Protein AF-A0A9E2VEK3-F1 (afdb_monomer_lite)

Secondary structure (DSSP, 8-state):
--EEEEEEEEEESS-TT-HHHHHHHHHHHHHHHHHHTSTTEEEE--B-TTT--BSSSS----TT--TTT-SEEEEEEEEES-HHHHHHHHHSHHHHHHHHHHHHHBPPPSS-SEEEEEE-SS----HHHHHHHHHHHHHH-SSSSSB-TTS-B-TTS-B----HHHHHHHHHH--GGG--HHHHHHHHHHHHHHHHHHHS---

pLDDT: mean 91.66, std 10.15, range [39.31, 98.81]

Foldseek 3Di:
DKKKKKKFKFFWQAAPPDPLQVVVLVLVLVLVLLLVQFVFWDFWWDADLAPRATPFDHADAAPVDDPVRTNDMDMIITIGRDPLRVVLSCCDDSNVVCVVCVVSTTDDDPFDRMKMAIDHPPDDHHNVLRNVQRVCCRVPNDWNSIYDLVFDADVVGHTDHHDPVSSVVSNVPGDSVSGPSVVSVVSSVSSSVVVVVVPDPPD

Radius of gyration: 16.82 Å; chains: 1; bounding box: 42×33×43 Å

Structure (mmCIF, N/CA/C/O backbone):
data_AF-A0A9E2VEK3-F1
#
_entry.id   AF-A0A9E2VEK3-F1
#
loop_
_atom_site.group_PDB
_atom_site.id
_atom_site.type_symbol
_atom_site.label_atom_id
_atom_site.label_alt_id
_atom_site.label_comp_id
_atom_site.label_asym_id
_atom_site.label_entity_id
_atom_site.label_seq_id
_atom_site.pdbx_PDB_ins_code
_atom_site.Cartn_x
_atom_site.Cartn_y
_atom_site.Cartn_z
_atom_site.occupancy
_atom_site.B_iso_or_equiv
_atom_site.auth_seq_id
_atom_site.auth_comp_id
_atom_site.auth_asym_id
_atom_site.auth_atom_id
_atom_site.pdbx_PDB_model_num
ATOM 1 N N . MET A 1 1 ? -6.269 -7.256 19.660 1.00 85.31 1 MET A N 1
ATOM 2 C CA . MET A 1 1 ? -7.033 -6.154 19.013 1.00 85.31 1 MET A CA 1
ATOM 3 C C . MET A 1 1 ? -6.869 -6.302 17.512 1.00 85.31 1 MET A C 1
ATOM 5 O O . MET A 1 1 ? -5.738 -6.538 17.111 1.00 85.31 1 MET A O 1
ATOM 9 N N . PRO A 1 2 ? -7.928 -6.171 16.694 1.00 95.88 2 PRO A N 1
ATOM 10 C CA . PRO A 1 2 ? -7.809 -6.350 15.249 1.00 95.88 2 PRO A CA 1
ATOM 11 C C . PRO A 1 2 ? -6.822 -5.348 14.637 1.00 95.88 2 PRO A C 1
ATOM 13 O O . PRO A 1 2 ? -6.679 -4.224 15.123 1.00 95.88 2 PRO A O 1
ATOM 16 N N . LEU A 1 3 ? -6.148 -5.773 13.574 1.00 98.19 3 LEU A N 1
ATOM 17 C CA . LEU A 1 3 ? -5.279 -4.939 12.752 1.00 98.19 3 LEU A CA 1
ATOM 18 C C . LEU A 1 3 ? -5.972 -4.621 11.432 1.00 98.19 3 LEU A C 1
ATOM 20 O O . LEU A 1 3 ? -6.833 -5.363 10.964 1.00 98.19 3 LEU A O 1
ATOM 24 N N . LEU A 1 4 ? -5.569 -3.523 10.812 1.00 98.50 4 LEU A N 1
ATOM 25 C CA . LEU A 1 4 ? -6.006 -3.153 9.480 1.00 98.50 4 LEU A CA 1
ATOM 26 C C . LEU A 1 4 ? -4.990 -3.660 8.458 1.00 98.50 4 LEU A C 1
ATOM 28 O O . LEU A 1 4 ? -3.853 -3.191 8.426 1.00 98.50 4 LEU A O 1
ATOM 32 N N . ALA A 1 5 ? -5.397 -4.585 7.600 1.00 98.69 5 ALA A N 1
ATOM 33 C CA . ALA A 1 5 ? -4.654 -4.913 6.398 1.00 98.69 5 ALA A CA 1
ATOM 34 C C . ALA A 1 5 ? -4.928 -3.856 5.319 1.00 98.69 5 ALA A C 1
ATOM 36 O O . ALA A 1 5 ? -6.059 -3.402 5.135 1.00 98.69 5 ALA A O 1
ATOM 37 N N . PHE A 1 6 ? -3.877 -3.446 4.615 1.00 98.56 6 PHE A N 1
ATOM 38 C CA . PHE A 1 6 ? -3.941 -2.439 3.567 1.00 98.56 6 PHE A CA 1
ATOM 39 C C . PHE A 1 6 ? -3.055 -2.839 2.397 1.00 98.56 6 PHE A C 1
ATOM 41 O O . PHE A 1 6 ? -1.859 -3.104 2.565 1.00 98.56 6 PHE A O 1
ATOM 48 N N . SER A 1 7 ? -3.649 -2.853 1.208 1.00 98.25 7 SER A N 1
ATOM 49 C CA . SER A 1 7 ? -2.958 -3.167 -0.035 1.00 98.25 7 SER A CA 1
ATOM 50 C C . SER A 1 7 ? -3.111 -2.035 -1.041 1.00 98.25 7 SER A C 1
ATOM 52 O O . SER A 1 7 ? -4.185 -1.445 -1.131 1.00 98.25 7 SER A O 1
ATOM 54 N N . THR A 1 8 ? -2.055 -1.723 -1.793 1.00 97.50 8 THR A N 1
ATOM 55 C CA . THR A 1 8 ? -2.092 -0.729 -2.882 1.00 97.50 8 THR A CA 1
ATOM 56 C C . THR A 1 8 ? -1.764 -1.388 -4.203 1.00 97.50 8 THR A C 1
ATOM 58 O O . THR A 1 8 ? -0.864 -2.215 -4.250 1.00 97.50 8 THR A O 1
ATOM 61 N N . PHE A 1 9 ? -2.452 -1.014 -5.276 1.00 97.88 9 PHE A N 1
ATOM 62 C CA . PHE A 1 9 ? -2.303 -1.630 -6.587 1.00 97.88 9 PHE A CA 1
ATOM 63 C C . PHE A 1 9 ? -2.256 -0.568 -7.686 1.00 97.88 9 PHE A C 1
ATOM 65 O O . PHE A 1 9 ? -3.161 0.260 -7.824 1.00 97.88 9 PHE A O 1
ATOM 72 N N . ALA A 1 10 ? -1.202 -0.611 -8.494 1.00 97.44 10 ALA A N 1
ATOM 73 C CA . ALA A 1 10 ? -1.021 0.262 -9.641 1.00 97.44 10 ALA A CA 1
ATOM 74 C C . ALA A 1 10 ? -0.343 -0.486 -10.793 1.00 97.44 10 ALA A C 1
ATOM 76 O O . ALA A 1 10 ? 0.463 -1.390 -10.581 1.00 97.44 10 ALA A O 1
ATOM 77 N N . ILE A 1 11 ? -0.666 -0.086 -12.020 1.00 98.00 11 ILE A N 1
ATOM 78 C CA . ILE A 1 11 ? -0.096 -0.656 -13.241 1.00 98.00 11 ILE A CA 1
ATOM 79 C C . ILE A 1 11 ? 0.840 0.376 -13.857 1.00 98.00 11 ILE A C 1
ATOM 81 O O . ILE A 1 11 ? 0.449 1.528 -14.027 1.00 98.00 11 ILE A O 1
ATOM 85 N N . LEU A 1 12 ? 2.077 -0.020 -14.150 1.00 97.19 12 LEU A N 1
ATOM 86 C CA . LEU A 1 12 ? 3.107 0.849 -14.720 1.00 97.19 12 LEU A CA 1
ATOM 87 C C . LEU A 1 12 ? 2.856 1.101 -16.209 1.00 97.19 12 LEU A C 1
ATOM 89 O O . LEU A 1 12 ? 2.534 0.172 -16.952 1.00 97.19 12 LEU A O 1
ATOM 93 N N . ARG A 1 13 ? 3.098 2.343 -16.642 1.00 95.75 13 ARG A N 1
ATOM 94 C CA . ARG A 1 13 ? 3.030 2.737 -18.059 1.00 95.75 13 ARG A CA 1
ATOM 95 C C . ARG A 1 13 ? 4.164 2.164 -18.908 1.00 95.75 13 ARG A C 1
ATOM 97 O O . ARG A 1 13 ? 3.994 1.977 -20.105 1.00 95.75 13 ARG A O 1
ATOM 104 N N . ALA A 1 14 ? 5.313 1.896 -18.290 1.00 95.44 14 ALA A N 1
ATOM 105 C CA . ALA A 1 14 ? 6.495 1.361 -18.956 1.00 95.44 14 ALA A CA 1
ATOM 106 C C . ALA A 1 14 ? 7.212 0.323 -18.074 1.00 95.44 14 ALA A C 1
ATOM 108 O O . ALA A 1 14 ? 6.995 0.301 -16.856 1.00 95.44 14 ALA A O 1
ATOM 109 N N . PRO A 1 15 ? 8.035 -0.563 -18.666 1.00 93.31 15 PRO A N 1
ATOM 110 C CA . PRO A 1 15 ? 8.798 -1.551 -17.918 1.00 93.31 15 PRO A CA 1
ATOM 111 C C . PRO A 1 15 ? 9.748 -0.959 -16.882 1.00 93.31 15 PRO A C 1
ATOM 113 O O . PRO A 1 15 ? 10.202 0.180 -16.983 1.00 93.31 15 PRO A O 1
ATOM 116 N N . TYR A 1 16 ? 10.093 -1.779 -15.890 1.00 88.62 16 TYR A N 1
ATOM 117 C CA . TYR A 1 16 ? 11.159 -1.459 -14.946 1.00 88.62 16 TYR A CA 1
ATOM 118 C C . TYR A 1 16 ? 12.456 -1.076 -15.683 1.00 88.62 16 TYR A C 1
ATOM 120 O O . TYR A 1 16 ? 12.895 -1.796 -16.578 1.00 88.62 16 TYR A O 1
ATOM 128 N N . GLY A 1 17 ? 13.085 0.028 -15.271 1.00 87.75 17 GLY A N 1
ATOM 129 C CA . GLY A 1 17 ? 14.302 0.563 -15.891 1.00 87.75 17 GLY A CA 1
ATOM 130 C C . GLY A 1 17 ? 14.061 1.570 -17.021 1.00 87.75 17 GLY A C 1
ATOM 131 O O . GLY A 1 17 ? 15.024 2.1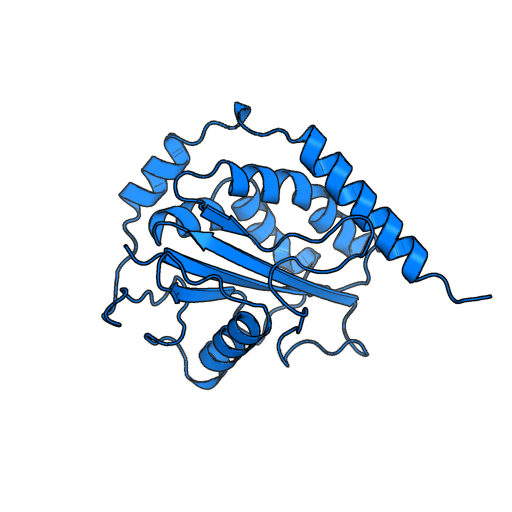75 -17.487 1.00 87.75 17 GLY A O 1
ATOM 132 N N . ASP A 1 18 ? 12.811 1.788 -17.440 1.00 94.56 18 ASP A N 1
ATOM 133 C CA . ASP A 1 18 ? 12.466 2.867 -18.367 1.00 94.56 18 ASP A CA 1
ATOM 134 C C . ASP A 1 18 ? 12.464 4.236 -17.656 1.00 94.56 18 ASP A C 1
ATOM 136 O O . ASP A 1 18 ? 11.975 4.376 -16.528 1.00 94.56 18 ASP A O 1
ATOM 140 N N . ALA A 1 19 ? 12.974 5.270 -18.334 1.00 95.38 19 ALA A N 1
ATOM 141 C CA . ALA A 1 19 ? 13.015 6.640 -17.823 1.00 95.38 19 ALA A CA 1
ATOM 142 C C . ALA A 1 19 ? 11.622 7.175 -17.445 1.00 95.38 19 ALA A C 1
ATOM 144 O O . ALA A 1 19 ? 11.506 7.959 -16.502 1.00 95.38 19 ALA A O 1
ATOM 145 N N . GLN A 1 20 ? 10.566 6.717 -18.129 1.00 95.88 20 GLN A N 1
ATOM 146 C CA . GLN A 1 20 ? 9.181 7.092 -17.855 1.00 95.88 20 GLN A CA 1
ATOM 147 C C . GLN A 1 20 ? 8.748 6.742 -16.429 1.00 95.88 20 GLN A C 1
ATOM 149 O O . GLN A 1 20 ? 7.963 7.479 -15.843 1.00 95.88 20 GLN A O 1
ATOM 154 N N . VAL A 1 21 ? 9.243 5.642 -15.856 1.00 95.75 21 VAL A N 1
ATOM 155 C CA . VAL A 1 21 ? 8.841 5.171 -14.518 1.00 95.75 21 VAL A CA 1
ATOM 156 C C . VAL A 1 21 ? 9.925 5.367 -13.462 1.00 95.75 21 VAL A C 1
ATOM 158 O O . VAL A 1 21 ? 9.672 5.142 -12.279 1.00 95.75 21 VAL A O 1
ATOM 161 N N . GLN A 1 22 ? 11.116 5.830 -13.850 1.00 92.88 22 GLN A N 1
ATOM 162 C CA . GLN A 1 22 ? 12.259 5.969 -12.946 1.00 92.88 22 GLN A CA 1
ATOM 163 C C . GLN A 1 22 ? 11.949 6.859 -11.733 1.00 92.88 22 GLN A C 1
ATOM 165 O O . GLN A 1 22 ? 12.256 6.485 -10.603 1.00 92.88 22 GLN A O 1
ATOM 170 N N . GLY A 1 23 ? 11.233 7.970 -11.937 1.00 93.06 23 GLY A N 1
ATOM 171 C CA . GLY A 1 23 ? 10.848 8.871 -10.848 1.00 93.06 23 GLY A CA 1
ATOM 172 C C . GLY A 1 23 ? 10.015 8.194 -9.748 1.00 93.06 23 GLY A C 1
ATOM 173 O O . GLY A 1 23 ? 10.140 8.556 -8.576 1.00 93.06 23 GLY A O 1
ATOM 174 N N . PHE A 1 24 ? 9.208 7.184 -10.079 1.00 93.88 24 PHE A N 1
ATOM 175 C CA . PHE A 1 24 ? 8.519 6.379 -9.070 1.00 93.88 24 PHE A CA 1
ATOM 176 C C . PHE A 1 24 ? 9.509 5.529 -8.259 1.00 93.88 24 PHE A C 1
ATOM 178 O O . PHE A 1 24 ? 9.470 5.547 -7.027 1.00 93.88 24 PHE A O 1
ATOM 185 N N . PHE A 1 25 ? 10.414 4.816 -8.936 1.00 91.50 25 PHE A N 1
ATOM 186 C CA . PHE A 1 25 ? 11.388 3.937 -8.284 1.00 91.50 25 PHE A CA 1
ATOM 187 C C . PHE A 1 25 ? 12.365 4.705 -7.387 1.00 91.50 25 PHE A C 1
ATOM 189 O O . PHE A 1 25 ? 12.652 4.245 -6.283 1.00 91.50 25 PHE A O 1
ATOM 196 N N . ASP A 1 26 ? 12.772 5.913 -7.785 1.00 90.75 26 ASP A N 1
ATOM 197 C CA . ASP A 1 26 ? 13.632 6.795 -6.981 1.00 90.75 26 ASP A CA 1
ATOM 198 C C . ASP A 1 26 ? 12.997 7.177 -5.630 1.00 90.75 26 ASP A C 1
ATOM 200 O O . ASP A 1 26 ? 13.694 7.487 -4.662 1.00 90.75 26 ASP A O 1
ATOM 204 N N . ARG A 1 27 ? 11.660 7.141 -5.536 1.00 91.19 27 ARG A N 1
ATOM 205 C CA . ARG A 1 27 ? 10.900 7.485 -4.323 1.00 91.19 27 ARG A CA 1
ATOM 206 C C . ARG A 1 27 ? 10.634 6.287 -3.415 1.00 91.19 27 ARG A C 1
ATOM 208 O O . ARG A 1 27 ? 10.299 6.491 -2.247 1.00 91.19 27 ARG A O 1
ATOM 215 N N . LEU A 1 28 ? 10.797 5.052 -3.900 1.00 89.62 28 LEU A N 1
ATOM 216 C CA . LEU A 1 28 ? 10.511 3.840 -3.121 1.00 89.62 28 LEU A CA 1
ATOM 217 C C . LEU A 1 28 ? 11.284 3.749 -1.795 1.00 89.62 28 LEU A C 1
ATOM 219 O O . LEU A 1 28 ? 10.641 3.424 -0.793 1.00 89.62 28 LEU A O 1
ATOM 223 N N . PRO A 1 29 ? 12.601 4.053 -1.720 1.00 88.69 29 PRO A N 1
ATOM 224 C CA . PRO A 1 29 ? 13.326 3.976 -0.451 1.00 88.69 29 PRO A CA 1
ATOM 225 C C . PRO A 1 29 ? 12.727 4.894 0.616 1.00 88.69 29 PRO A C 1
ATOM 227 O O . PRO A 1 29 ? 12.498 4.463 1.744 1.00 88.69 29 PRO A O 1
ATOM 230 N N . ALA A 1 30 ? 12.398 6.130 0.232 1.00 88.75 30 ALA A N 1
ATOM 231 C CA . ALA A 1 30 ? 11.778 7.105 1.121 1.00 88.75 30 ALA A CA 1
ATOM 232 C C . ALA A 1 30 ? 10.362 6.682 1.529 1.00 88.75 30 ALA A C 1
ATOM 234 O O . ALA A 1 30 ? 10.001 6.777 2.698 1.00 88.75 30 ALA A O 1
ATOM 235 N N . ALA A 1 31 ? 9.560 6.190 0.580 1.00 90.31 31 ALA A N 1
ATOM 236 C CA . ALA A 1 31 ? 8.189 5.767 0.843 1.00 90.31 31 ALA A CA 1
ATOM 237 C C . ALA A 1 31 ? 8.115 4.556 1.784 1.00 90.31 31 ALA A C 1
ATOM 239 O O . ALA A 1 31 ? 7.243 4.518 2.652 1.00 90.31 31 ALA A O 1
ATOM 240 N N . PHE A 1 32 ? 9.021 3.583 1.647 1.00 89.25 32 PHE A N 1
ATOM 241 C CA . PHE A 1 32 ? 9.095 2.454 2.574 1.00 89.25 32 PHE A CA 1
ATOM 242 C C . PHE A 1 32 ? 9.708 2.838 3.918 1.00 89.25 32 PHE A C 1
ATOM 244 O O . PHE A 1 32 ? 9.177 2.421 4.941 1.00 89.25 32 PHE A O 1
ATOM 251 N N . GLY A 1 33 ? 10.746 3.679 3.941 1.00 88.75 33 GLY A N 1
ATOM 252 C CA . GLY A 1 33 ? 11.300 4.200 5.195 1.00 88.75 33 GLY A CA 1
ATOM 253 C C . GLY A 1 33 ? 10.261 4.970 6.016 1.00 88.75 33 GLY A C 1
ATOM 254 O O . GLY A 1 33 ? 10.135 4.745 7.216 1.00 88.75 33 GLY A O 1
ATOM 255 N N . ALA A 1 34 ? 9.452 5.802 5.353 1.00 89.62 34 ALA A N 1
ATOM 256 C CA . ALA A 1 34 ? 8.356 6.526 5.990 1.00 89.62 34 ALA A CA 1
ATOM 257 C C . ALA A 1 34 ? 7.247 5.597 6.510 1.00 89.62 34 ALA A C 1
ATOM 259 O O . ALA A 1 34 ? 6.644 5.904 7.533 1.00 89.62 34 ALA A O 1
ATOM 260 N N . ALA A 1 35 ? 6.971 4.474 5.834 1.00 91.19 35 ALA A N 1
ATOM 261 C CA . ALA A 1 35 ? 6.021 3.478 6.333 1.00 91.19 35 ALA A CA 1
ATOM 262 C C . ALA A 1 35 ? 6.552 2.815 7.607 1.00 91.19 35 ALA A C 1
ATOM 264 O O . ALA A 1 35 ? 5.859 2.788 8.615 1.00 91.19 35 ALA A O 1
ATOM 265 N N . ASP A 1 36 ? 7.800 2.339 7.569 1.00 89.69 36 ASP A N 1
ATOM 266 C CA . ASP A 1 36 ? 8.403 1.549 8.646 1.00 89.69 36 ASP A CA 1
ATOM 267 C C . ASP A 1 36 ? 8.499 2.310 9.981 1.00 89.69 36 ASP A C 1
ATOM 269 O O . ASP A 1 36 ? 8.525 1.695 11.046 1.00 89.69 36 ASP A O 1
ATOM 273 N N . ALA A 1 37 ? 8.540 3.640 9.934 1.00 88.88 37 ALA A N 1
ATOM 274 C CA . ALA A 1 37 ? 8.579 4.498 11.115 1.00 88.88 37 ALA A CA 1
ATOM 275 C C . ALA A 1 37 ? 7.264 5.223 11.411 1.00 88.88 37 ALA A C 1
ATOM 277 O O . ALA A 1 37 ? 7.189 5.972 12.390 1.00 88.88 37 ALA A O 1
ATOM 278 N N . ALA A 1 38 ? 6.234 5.026 10.587 1.00 91.88 38 ALA A N 1
ATOM 279 C CA . ALA A 1 38 ? 4.935 5.618 10.840 1.00 91.88 38 ALA A CA 1
ATOM 280 C C . ALA A 1 38 ? 4.350 5.062 12.144 1.00 91.88 38 ALA A C 1
ATOM 282 O O . ALA A 1 38 ? 4.340 3.852 12.394 1.00 91.88 38 ALA A O 1
ATOM 283 N N . GLU A 1 39 ? 3.814 5.955 12.977 1.00 93.81 39 GLU A N 1
ATOM 284 C CA . GLU A 1 39 ? 3.057 5.551 14.156 1.00 93.81 39 GLU A CA 1
ATOM 285 C C . GLU A 1 39 ? 1.895 4.650 13.722 1.00 93.81 39 GLU A C 1
ATOM 287 O O . GLU A 1 39 ? 1.103 5.004 12.851 1.00 93.81 39 GLU A O 1
ATOM 292 N N . GLY A 1 40 ? 1.803 3.464 14.322 1.00 95.50 40 GLY A N 1
ATOM 293 C CA . GLY A 1 40 ? 0.765 2.493 13.996 1.00 95.50 40 GLY A CA 1
ATOM 294 C C . GLY A 1 40 ? 1.075 1.580 12.808 1.00 95.50 40 GLY A C 1
ATOM 295 O O . GLY A 1 40 ? 0.255 0.706 12.531 1.00 95.50 40 GLY A O 1
ATOM 296 N N . PHE A 1 41 ? 2.225 1.697 12.143 1.00 96.31 41 PHE A N 1
ATOM 297 C CA . PHE A 1 41 ? 2.701 0.647 11.240 1.00 96.31 41 PHE A CA 1
ATOM 298 C C . PHE A 1 41 ? 3.052 -0.624 12.032 1.00 96.31 41 PHE A C 1
ATOM 300 O O . PHE A 1 41 ? 3.615 -0.544 13.126 1.00 96.31 41 PHE A O 1
ATOM 307 N N . VAL A 1 42 ? 2.681 -1.800 11.516 1.00 96.94 42 VAL A N 1
ATOM 308 C CA . VAL A 1 42 ? 2.981 -3.096 12.154 1.00 96.94 42 VAL A CA 1
ATOM 309 C C . VAL A 1 42 ? 4.053 -3.839 11.371 1.00 96.94 42 VAL A C 1
ATOM 311 O O . VAL A 1 42 ? 5.123 -4.113 11.905 1.00 96.94 42 VAL A O 1
ATOM 314 N N . ASP A 1 43 ? 3.759 -4.179 10.119 1.00 96.31 43 ASP A N 1
ATOM 315 C CA . ASP A 1 43 ? 4.666 -4.848 9.193 1.00 96.31 43 ASP A CA 1
ATOM 316 C C . ASP A 1 43 ? 4.121 -4.796 7.756 1.00 96.31 43 ASP A C 1
ATOM 318 O O . ASP A 1 43 ? 3.005 -4.340 7.489 1.00 96.31 43 ASP A O 1
ATOM 322 N N . ARG A 1 44 ? 4.932 -5.256 6.801 1.00 96.12 44 ARG A N 1
ATOM 323 C CA . ARG A 1 44 ? 4.554 -5.393 5.392 1.00 96.12 44 ARG A CA 1
ATOM 324 C C . ARG A 1 44 ? 5.171 -6.628 4.769 1.00 96.12 44 ARG A C 1
ATO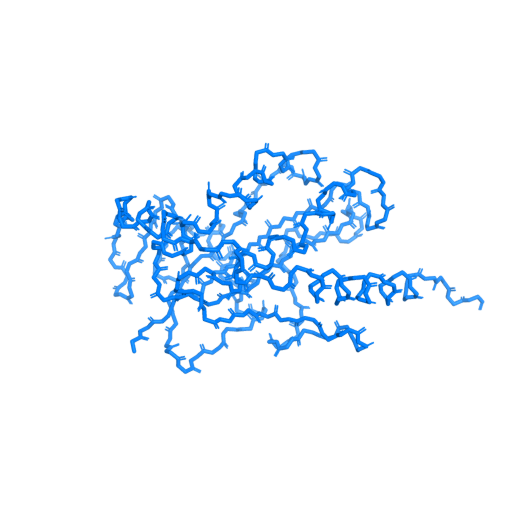M 326 O O . ARG A 1 44 ? 6.210 -7.107 5.230 1.00 96.12 44 ARG A O 1
ATOM 333 N N . SER A 1 45 ? 4.574 -7.093 3.677 1.00 95.50 45 SER A N 1
ATOM 334 C CA . SER A 1 45 ? 5.240 -8.068 2.827 1.00 95.50 45 SER A CA 1
ATOM 335 C C . SER A 1 45 ? 6.508 -7.438 2.250 1.00 95.50 45 SER A C 1
ATOM 337 O O . SER A 1 45 ? 6.492 -6.355 1.656 1.00 95.50 45 SER A O 1
ATOM 339 N N . SER A 1 46 ? 7.620 -8.125 2.466 1.00 91.12 46 SER A N 1
ATOM 340 C CA . SER A 1 46 ? 8.938 -7.799 1.936 1.00 91.12 46 SER A CA 1
ATOM 341 C C . SER A 1 46 ? 9.294 -8.787 0.836 1.00 91.12 46 SER A C 1
ATOM 343 O O . SER A 1 46 ? 8.705 -9.867 0.730 1.00 91.12 46 SER A O 1
ATOM 345 N N . ARG A 1 47 ? 10.261 -8.408 0.006 1.00 90.00 47 ARG A N 1
ATOM 346 C CA . ARG A 1 47 ? 10.796 -9.271 -1.036 1.00 90.00 47 ARG A CA 1
ATOM 347 C C . ARG A 1 47 ? 12.225 -9.628 -0.677 1.00 90.00 47 ARG A C 1
ATOM 349 O O . ARG A 1 47 ? 13.028 -8.736 -0.426 1.00 90.00 47 ARG A O 1
ATOM 356 N N . ASP A 1 48 ? 12.524 -10.916 -0.646 1.00 88.56 48 ASP A N 1
ATOM 357 C CA . ASP A 1 48 ? 13.870 -11.391 -0.368 1.00 88.56 48 ASP A CA 1
ATOM 358 C C . ASP A 1 48 ? 14.827 -10.924 -1.486 1.00 88.56 48 ASP A C 1
ATOM 360 O O . ASP A 1 48 ? 14.533 -11.132 -2.669 1.00 88.56 48 ASP A O 1
ATOM 364 N N . PRO A 1 49 ? 15.955 -10.275 -1.152 1.00 81.38 49 PRO A N 1
ATOM 365 C CA . PRO A 1 49 ? 16.827 -9.648 -2.143 1.00 81.38 49 PRO A CA 1
ATOM 366 C C . PRO A 1 49 ? 17.599 -10.650 -3.012 1.00 81.38 49 PRO A C 1
ATOM 368 O O . PRO A 1 49 ? 18.168 -10.247 -4.024 1.00 81.38 49 PRO A O 1
ATOM 371 N N . VAL A 1 50 ? 17.627 -11.934 -2.639 1.00 82.75 50 VAL A N 1
ATOM 372 C CA . VAL A 1 50 ? 18.363 -12.986 -3.353 1.00 82.75 50 VAL A CA 1
ATOM 373 C C . VAL A 1 50 ? 17.408 -13.856 -4.164 1.00 82.75 50 VAL A C 1
ATOM 375 O O . VAL A 1 50 ? 17.571 -14.028 -5.367 1.00 82.75 50 VAL A O 1
ATOM 378 N N . THR A 1 51 ? 16.390 -14.404 -3.508 1.00 88.12 51 THR A N 1
ATOM 379 C CA . THR A 1 51 ? 15.418 -15.332 -4.097 1.00 88.12 51 THR A CA 1
ATOM 380 C C . THR A 1 51 ? 14.269 -14.625 -4.801 1.00 88.12 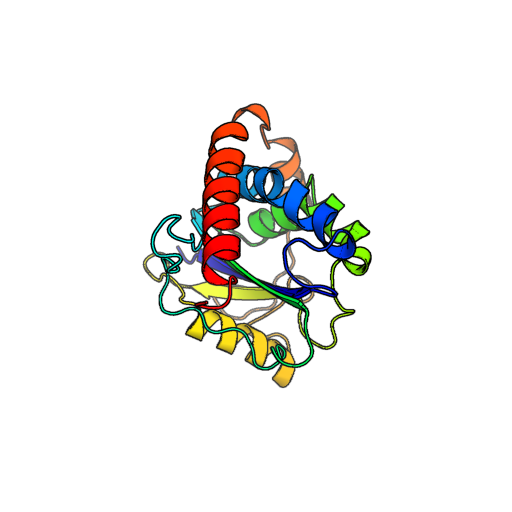51 THR A C 1
ATOM 382 O O . THR A 1 51 ? 13.516 -15.274 -5.524 1.00 88.12 51 THR A O 1
ATOM 385 N N . LEU A 1 52 ? 14.102 -13.316 -4.572 1.00 85.94 52 LEU A N 1
ATOM 386 C CA . LEU A 1 52 ? 13.007 -12.499 -5.093 1.00 85.94 52 LEU A CA 1
ATOM 387 C C . LEU A 1 52 ? 11.604 -12.957 -4.660 1.00 85.94 52 LEU A C 1
ATOM 389 O O . LEU A 1 52 ? 10.606 -12.445 -5.180 1.00 85.94 52 LEU A O 1
ATOM 393 N N . LYS A 1 53 ? 11.512 -13.886 -3.703 1.00 90.69 53 LYS A N 1
ATOM 394 C CA . LYS A 1 53 ? 10.245 -14.360 -3.149 1.00 90.69 53 LYS A CA 1
ATOM 395 C C . LYS A 1 53 ? 9.670 -13.337 -2.185 1.00 90.69 53 LYS A C 1
ATOM 397 O O . LYS A 1 53 ? 10.401 -12.657 -1.465 1.00 90.69 53 LYS A O 1
ATOM 402 N N . HIS A 1 54 ? 8.348 -13.245 -2.164 1.00 93.88 54 HIS A N 1
ATOM 403 C CA . HIS A 1 54 ? 7.654 -12.444 -1.173 1.00 93.88 54 HIS A CA 1
ATOM 404 C C . HIS A 1 54 ? 7.533 -13.202 0.148 1.00 93.88 54 HIS A C 1
ATOM 406 O O . HIS A 1 54 ? 7.387 -14.421 0.167 1.00 93.88 54 HIS A O 1
ATOM 412 N N . SER A 1 55 ? 7.573 -12.477 1.265 1.00 95.06 55 SER A N 1
ATOM 413 C CA . SER A 1 55 ? 7.538 -13.091 2.594 1.00 95.06 55 SER A CA 1
ATOM 414 C C . SER A 1 55 ? 6.150 -13.582 3.024 1.00 95.06 55 SER A C 1
ATOM 416 O O . SER A 1 55 ? 6.047 -14.293 4.024 1.00 95.06 55 SER A O 1
ATOM 418 N N . TRP A 1 56 ? 5.080 -13.177 2.327 1.00 96.75 56 TRP A N 1
ATOM 419 C CA . TRP A 1 56 ? 3.677 -13.412 2.711 1.00 96.75 56 TRP A CA 1
ATOM 420 C C . TRP A 1 56 ? 2.949 -14.220 1.624 1.00 96.75 56 TRP A C 1
ATOM 422 O O . TRP A 1 56 ? 2.024 -13.730 0.982 1.00 96.75 56 TRP A O 1
ATOM 432 N N . GLY A 1 57 ? 3.419 -15.448 1.392 1.00 94.50 57 GLY A N 1
ATOM 433 C CA . GLY A 1 57 ? 2.871 -16.355 0.380 1.00 94.50 57 GLY A CA 1
ATOM 434 C C . GLY A 1 57 ? 3.305 -16.031 -1.053 1.00 94.50 57 GLY A C 1
ATOM 435 O O . GLY A 1 57 ? 4.114 -15.129 -1.297 1.00 94.50 57 GLY A O 1
ATOM 436 N N . ASP A 1 58 ? 2.767 -16.795 -2.003 1.00 93.44 58 ASP A N 1
ATOM 437 C CA . ASP A 1 58 ? 3.069 -16.637 -3.425 1.00 93.44 58 ASP A CA 1
ATOM 438 C C . ASP A 1 58 ? 2.451 -15.358 -3.976 1.00 93.44 58 ASP A C 1
ATOM 440 O O . ASP A 1 58 ? 1.270 -15.086 -3.783 1.00 93.44 58 ASP A O 1
ATOM 444 N N . TYR A 1 59 ? 3.254 -14.573 -4.689 1.00 94.31 59 TYR A N 1
ATOM 445 C CA . TYR A 1 59 ? 2.800 -13.319 -5.271 1.00 94.31 59 TYR A CA 1
ATOM 446 C C . TYR A 1 59 ? 1.827 -13.563 -6.424 1.00 94.31 59 TYR A C 1
ATOM 448 O O . TYR A 1 59 ? 2.192 -14.163 -7.437 1.00 94.31 59 TYR A O 1
ATOM 456 N N . VAL A 1 60 ? 0.609 -13.039 -6.293 1.00 94.62 60 VAL A N 1
ATOM 457 C CA . VAL A 1 60 ? -0.432 -13.130 -7.320 1.00 94.62 60 VAL A CA 1
ATOM 458 C C . VAL A 1 60 ? -1.056 -11.746 -7.525 1.00 94.62 60 VAL A C 1
ATOM 460 O O . VAL A 1 60 ? -1.748 -11.255 -6.632 1.00 94.62 60 VAL A O 1
ATOM 463 N N . PRO A 1 61 ? -0.829 -11.079 -8.671 1.00 94.75 61 PRO A N 1
ATOM 464 C CA . PRO A 1 61 ? -1.470 -9.800 -8.953 1.00 94.75 61 PRO A CA 1
ATOM 465 C C . PRO A 1 61 ? -2.971 -9.975 -9.234 1.00 94.75 61 PRO A C 1
ATOM 467 O O . PRO A 1 61 ? -3.428 -11.041 -9.649 1.00 94.75 61 PRO A O 1
ATOM 470 N N . ALA A 1 62 ? -3.743 -8.906 -9.031 1.00 97.19 62 ALA A N 1
ATOM 471 C CA . ALA A 1 62 ? -5.156 -8.863 -9.402 1.00 97.19 62 ALA A CA 1
ATOM 472 C C . ALA A 1 62 ? -5.366 -8.986 -10.919 1.00 97.19 62 ALA A C 1
ATOM 474 O O . ALA A 1 62 ? -4.517 -8.568 -11.711 1.00 97.19 62 ALA A O 1
ATOM 475 N N . ARG A 1 63 ? -6.547 -9.483 -11.314 1.00 97.38 63 ARG A N 1
ATOM 476 C CA . ARG A 1 63 ? -6.972 -9.734 -12.707 1.00 97.38 63 ARG A CA 1
ATOM 477 C C . ARG A 1 63 ? -6.911 -8.525 -13.646 1.00 97.38 63 ARG A C 1
ATOM 479 O O . ARG A 1 63 ? -7.081 -8.677 -14.848 1.00 97.38 63 ARG A O 1
ATOM 486 N N . PHE A 1 64 ? -6.704 -7.330 -13.103 1.00 97.25 64 PHE A N 1
ATOM 487 C CA . PHE A 1 64 ? -6.548 -6.089 -13.860 1.00 97.25 64 PHE A CA 1
ATOM 488 C C . PHE A 1 64 ? -5.191 -6.000 -14.573 1.00 97.25 64 PHE A C 1
ATOM 490 O O . PHE A 1 64 ? -5.047 -5.240 -15.526 1.00 97.25 64 PHE A O 1
ATOM 497 N N . PHE A 1 65 ? -4.188 -6.756 -14.120 1.00 96.81 65 PHE A N 1
ATOM 498 C CA . PHE A 1 65 ? -2.861 -6.769 -14.723 1.00 96.81 65 PHE A CA 1
ATOM 499 C C . PHE A 1 65 ? -2.747 -7.813 -15.842 1.00 96.81 65 PHE A C 1
ATOM 501 O O . PHE A 1 65 ? -2.885 -9.008 -15.598 1.00 96.81 65 PHE A O 1
ATOM 508 N N . ASP A 1 66 ? -2.421 -7.352 -17.051 1.00 94.69 66 ASP A N 1
ATOM 509 C CA . ASP A 1 66 ? -2.036 -8.178 -18.196 1.00 94.69 66 ASP A CA 1
ATOM 510 C C . ASP A 1 66 ? -0.548 -7.945 -18.548 1.00 94.69 66 ASP A C 1
ATOM 512 O O . ASP A 1 66 ? -0.196 -6.852 -19.010 1.00 94.69 66 ASP A O 1
ATOM 516 N N . PRO A 1 67 ? 0.342 -8.941 -18.366 1.00 92.12 67 PRO A N 1
ATOM 517 C CA . PRO A 1 67 ? 1.766 -8.800 -18.671 1.00 92.12 67 PRO A CA 1
ATOM 518 C C . PRO A 1 67 ? 2.067 -8.630 -20.167 1.00 92.12 67 PRO A C 1
ATOM 520 O O . PRO A 1 67 ? 3.165 -8.201 -20.508 1.00 92.12 67 PRO A O 1
ATOM 523 N N . ALA A 1 68 ? 1.127 -8.943 -21.067 1.00 93.00 68 ALA A N 1
ATOM 524 C CA . ALA A 1 68 ? 1.294 -8.699 -22.500 1.00 93.00 68 ALA A CA 1
ATOM 525 C C . ALA A 1 68 ? 1.016 -7.237 -22.890 1.00 93.00 68 ALA A C 1
ATOM 527 O O . ALA A 1 68 ? 1.393 -6.814 -23.982 1.00 93.00 68 ALA A O 1
ATOM 528 N N . ARG A 1 69 ? 0.340 -6.470 -22.024 1.00 91.94 69 ARG A N 1
ATOM 529 C CA . ARG A 1 69 ? -0.084 -5.086 -22.305 1.00 91.94 69 ARG A CA 1
ATOM 530 C C . ARG A 1 69 ? 0.599 -4.049 -21.431 1.00 91.94 69 ARG A C 1
ATOM 532 O O . ARG A 1 69 ? 0.711 -2.899 -21.838 1.00 91.94 69 ARG A O 1
ATOM 539 N N . HIS A 1 70 ? 1.002 -4.428 -20.226 1.00 94.31 70 HIS A N 1
ATOM 540 C CA . HIS A 1 70 ? 1.438 -3.485 -19.208 1.00 94.31 70 HIS A CA 1
ATOM 541 C C . HIS A 1 70 ? 2.934 -3.584 -18.922 1.00 94.31 70 HIS A C 1
ATOM 543 O O . HIS A 1 70 ? 3.507 -4.670 -18.924 1.00 94.31 70 HIS A O 1
ATOM 549 N N . GLY A 1 71 ? 3.551 -2.449 -18.575 1.00 90.69 71 GLY A N 1
ATOM 550 C CA . GLY A 1 71 ? 4.972 -2.391 -18.215 1.00 90.69 71 GLY A CA 1
ATOM 551 C C . GLY A 1 71 ? 5.306 -3.113 -16.906 1.00 90.69 71 GLY A C 1
ATOM 552 O O . GLY A 1 71 ? 6.441 -3.513 -16.661 1.00 90.69 71 GLY A O 1
ATOM 553 N N . GLY A 1 72 ? 4.310 -3.318 -16.052 1.00 94.81 72 GLY A N 1
ATOM 554 C CA . GLY A 1 72 ? 4.456 -4.053 -14.807 1.00 94.81 72 GLY A CA 1
ATOM 555 C C . GLY A 1 72 ? 3.366 -3.691 -13.815 1.00 94.81 72 GLY A C 1
ATOM 556 O O . GLY A 1 72 ? 2.500 -2.857 -14.085 1.00 94.81 72 GLY A O 1
ATOM 557 N N . VAL A 1 73 ? 3.426 -4.319 -12.649 1.00 95.56 73 VAL A N 1
ATOM 558 C CA . VAL A 1 73 ? 2.486 -4.099 -11.554 1.00 95.56 73 VAL A CA 1
ATOM 559 C C . VAL A 1 73 ? 3.246 -3.733 -10.288 1.00 95.56 73 VAL A C 1
ATOM 561 O O . VAL A 1 73 ? 4.260 -4.339 -9.945 1.00 95.56 73 VAL A O 1
ATOM 564 N N . VAL A 1 74 ? 2.738 -2.726 -9.590 1.00 94.75 74 VAL A N 1
ATOM 565 C CA . VAL A 1 74 ? 3.141 -2.367 -8.236 1.00 94.75 74 VAL A CA 1
ATOM 566 C C . VAL A 1 74 ? 2.001 -2.779 -7.322 1.00 94.75 74 VAL A C 1
ATOM 568 O O . VAL A 1 74 ? 0.929 -2.180 -7.354 1.00 94.75 74 VAL A O 1
ATOM 571 N N . PHE A 1 75 ? 2.241 -3.814 -6.519 1.00 96.19 75 PHE A N 1
ATOM 572 C CA . PHE A 1 75 ? 1.304 -4.298 -5.511 1.00 96.19 75 PHE A CA 1
ATOM 573 C C . PHE A 1 75 ? 2.023 -4.310 -4.163 1.00 96.19 75 PHE A C 1
ATOM 575 O O . PHE A 1 75 ? 3.076 -4.937 -4.039 1.00 96.19 75 PHE A O 1
ATOM 582 N N . THR A 1 76 ? 1.492 -3.601 -3.170 1.00 96.12 76 THR A N 1
ATOM 583 C CA . THR A 1 76 ? 2.013 -3.625 -1.796 1.00 96.12 76 THR A CA 1
ATOM 584 C C . THR A 1 76 ? 0.980 -4.219 -0.849 1.00 96.12 76 THR A C 1
ATOM 586 O O . THR A 1 76 ? -0.216 -4.163 -1.128 1.00 96.12 76 THR A O 1
ATOM 589 N N . LEU A 1 77 ? 1.443 -4.784 0.266 1.00 98.00 77 LEU A N 1
ATOM 590 C CA . LEU A 1 77 ? 0.600 -5.379 1.296 1.00 98.00 77 LEU A CA 1
ATOM 591 C C . LEU A 1 77 ? 1.211 -5.107 2.672 1.00 98.00 77 LEU A C 1
ATOM 593 O O . LEU A 1 77 ? 2.388 -5.393 2.892 1.00 98.00 77 LEU A O 1
ATOM 597 N N . SER A 1 78 ? 0.425 -4.529 3.577 1.00 98.19 78 SER A N 1
ATOM 598 C CA . SER A 1 78 ? 0.870 -4.040 4.888 1.00 98.19 78 SER A CA 1
ATOM 599 C C . SER A 1 78 ? -0.205 -4.199 5.962 1.00 98.19 78 SER A C 1
ATOM 601 O O . SER A 1 78 ? -1.386 -4.308 5.634 1.00 98.19 78 SER A O 1
ATOM 603 N N . ARG A 1 79 ? 0.197 -4.201 7.238 1.00 98.38 79 ARG A N 1
ATOM 604 C CA . ARG A 1 79 ? -0.701 -4.174 8.399 1.00 98.38 79 ARG A CA 1
ATOM 605 C C . ARG A 1 79 ? -0.460 -2.933 9.254 1.00 98.38 79 ARG A C 1
ATOM 607 O O . ARG A 1 79 ? 0.677 -2.513 9.467 1.00 98.38 79 ARG A O 1
ATOM 614 N N . TRP A 1 80 ? -1.550 -2.388 9.782 1.00 98.31 80 TRP A N 1
ATOM 615 C CA . TRP A 1 80 ? -1.600 -1.143 10.543 1.00 98.31 80 TRP A CA 1
ATOM 616 C C . TRP A 1 80 ? -2.468 -1.301 11.792 1.00 98.31 80 TRP A C 1
ATOM 618 O O . TRP A 1 80 ? -3.362 -2.142 11.847 1.00 98.31 80 TRP A O 1
ATOM 628 N N . ARG A 1 81 ? -2.222 -0.478 12.812 1.00 97.62 81 ARG A N 1
ATOM 629 C CA . ARG A 1 81 ? -2.996 -0.465 14.061 1.00 97.62 81 ARG A CA 1
ATOM 630 C C . ARG A 1 81 ? -4.362 0.194 13.893 1.00 97.62 81 ARG A C 1
ATOM 632 O O . ARG A 1 81 ? -5.309 -0.227 14.546 1.00 97.62 81 ARG A O 1
ATOM 639 N N . THR A 1 82 ? -4.455 1.232 13.061 1.00 97.25 82 THR A N 1
ATOM 640 C CA . THR A 1 82 ? -5.668 2.046 12.902 1.00 97.25 82 THR A CA 1
ATOM 641 C C . THR A 1 82 ? -5.827 2.564 11.473 1.00 97.25 82 THR A C 1
ATOM 643 O O . THR A 1 82 ? -4.874 2.578 10.686 1.00 97.25 82 THR A O 1
ATOM 646 N N . LEU A 1 83 ? -7.037 3.027 11.146 1.00 97.25 83 LEU A N 1
ATOM 647 C CA . LEU A 1 83 ? -7.326 3.696 9.876 1.00 97.25 83 LEU A CA 1
ATOM 648 C C . LEU A 1 83 ? -6.623 5.051 9.770 1.00 97.25 83 LEU A C 1
ATOM 650 O O . LEU A 1 83 ? -6.148 5.424 8.701 1.00 97.25 83 LEU A O 1
ATOM 654 N N . GLU A 1 84 ? -6.518 5.772 10.879 1.00 98.00 84 GLU A N 1
ATOM 655 C CA . GLU A 1 84 ? -5.859 7.070 10.971 1.00 98.00 84 GLU A CA 1
ATOM 656 C C . GLU A 1 84 ? -4.365 6.955 10.660 1.00 98.00 84 GLU A C 1
ATOM 658 O O . GLU A 1 84 ? -3.832 7.804 9.949 1.00 98.00 84 GLU A O 1
ATOM 663 N N . ALA A 1 85 ? -3.710 5.886 11.128 1.00 97.44 85 ALA A N 1
ATOM 664 C CA . ALA A 1 85 ? -2.297 5.619 10.871 1.00 97.44 85 ALA A CA 1
ATOM 665 C C . ALA A 1 85 ? -2.018 5.402 9.378 1.00 97.44 85 ALA A C 1
ATOM 667 O O . ALA A 1 85 ? -1.180 6.093 8.795 1.00 97.44 85 ALA A O 1
ATOM 668 N N . VAL A 1 86 ? -2.769 4.504 8.727 1.00 97.06 86 VAL A N 1
ATOM 669 C CA . VAL A 1 86 ? -2.595 4.278 7.284 1.00 97.06 86 VAL A CA 1
ATOM 670 C C . VAL A 1 86 ? -3.011 5.498 6.465 1.00 97.06 86 VAL A C 1
ATOM 672 O O . VAL A 1 86 ? -2.390 5.794 5.448 1.00 97.06 86 VAL A O 1
ATOM 675 N N . TYR A 1 87 ? -4.027 6.250 6.904 1.00 97.50 87 TYR A N 1
ATOM 676 C CA . TYR A 1 87 ? -4.448 7.473 6.227 1.00 97.50 87 TYR A CA 1
ATOM 677 C C . TYR A 1 87 ? -3.360 8.552 6.292 1.00 97.50 87 TYR A C 1
ATOM 679 O O . TYR A 1 87 ? -3.057 9.181 5.276 1.00 97.50 87 TYR A O 1
ATOM 687 N N . ALA A 1 88 ? -2.760 8.750 7.470 1.00 96.44 88 ALA A N 1
ATOM 688 C CA . ALA A 1 88 ? -1.649 9.672 7.679 1.00 96.44 88 ALA A CA 1
ATOM 689 C C . ALA A 1 88 ? -0.457 9.317 6.780 1.00 96.44 88 ALA A C 1
ATOM 691 O O . ALA A 1 88 ? 0.062 10.187 6.083 1.00 96.44 88 ALA A O 1
ATOM 692 N N . TYR A 1 89 ? -0.083 8.037 6.726 1.00 94.50 89 TYR A N 1
ATOM 693 C CA . TYR A 1 89 ? 0.960 7.562 5.820 1.00 94.50 89 TYR A CA 1
ATOM 694 C C . TYR A 1 89 ? 0.604 7.794 4.346 1.00 94.50 89 TYR A C 1
ATOM 696 O O . TYR A 1 89 ? 1.396 8.356 3.594 1.00 94.50 89 TYR A O 1
ATOM 704 N N . ALA A 1 90 ? -0.594 7.383 3.924 1.00 94.31 90 ALA A N 1
ATOM 705 C CA . ALA A 1 90 ? -0.962 7.364 2.515 1.00 94.31 90 ALA A CA 1
ATOM 706 C C . ALA A 1 90 ? -1.024 8.769 1.896 1.00 94.31 90 ALA A C 1
ATOM 708 O O . ALA A 1 90 ? -0.646 8.934 0.736 1.00 94.31 90 ALA A O 1
ATOM 709 N N . TYR A 1 91 ? -1.495 9.774 2.643 1.00 94.56 91 TYR A N 1
ATOM 710 C CA . TYR A 1 91 ? -1.821 11.097 2.095 1.00 94.56 91 TYR A CA 1
ATOM 711 C C . TYR A 1 91 ? -0.885 12.235 2.517 1.00 94.56 91 TYR A C 1
ATOM 713 O O . TYR A 1 91 ? -1.040 13.350 2.013 1.00 94.56 91 TYR A O 1
ATOM 721 N N . ALA A 1 92 ? 0.089 11.984 3.393 1.00 90.94 92 ALA A N 1
ATOM 722 C CA . ALA A 1 92 ? 1.080 12.976 3.807 1.00 90.94 92 ALA A CA 1
ATOM 723 C C . ALA A 1 92 ? 2.508 12.585 3.393 1.00 90.94 92 ALA A C 1
ATOM 725 O O . ALA A 1 92 ? 2.766 11.491 2.887 1.00 90.94 92 ALA A O 1
ATOM 726 N N . GLY A 1 93 ? 3.437 13.528 3.571 1.00 89.00 93 GLY A N 1
ATOM 727 C CA . GLY A 1 93 ? 4.860 13.338 3.290 1.00 89.00 93 GLY A CA 1
ATOM 728 C C . GLY A 1 93 ? 5.152 12.830 1.875 1.00 89.00 93 GLY A C 1
ATOM 729 O O . GLY A 1 93 ? 4.446 13.145 0.914 1.00 89.00 93 GLY A O 1
ATOM 730 N N . VAL A 1 94 ? 6.199 12.010 1.765 1.00 88.25 94 VAL A N 1
ATOM 731 C CA . VAL A 1 94 ? 6.715 11.505 0.484 1.00 88.25 94 VAL A CA 1
ATOM 732 C C . VAL A 1 94 ? 5.717 10.629 -0.280 1.00 88.25 94 VAL A C 1
ATOM 734 O O . VAL A 1 94 ? 5.668 10.687 -1.509 1.00 88.25 94 VAL A O 1
ATOM 737 N N . HIS A 1 95 ? 4.880 9.850 0.414 1.00 89.12 95 HIS A N 1
ATOM 738 C CA . HIS A 1 95 ? 3.863 9.034 -0.251 1.00 89.12 95 HIS A CA 1
ATOM 739 C C . HIS A 1 95 ? 2.734 9.918 -0.802 1.00 89.12 95 HIS A C 1
ATOM 741 O O . HIS A 1 95 ? 2.326 9.756 -1.952 1.00 89.12 95 HIS A O 1
ATOM 747 N N . GLY A 1 96 ? 2.293 10.922 -0.035 1.00 91.06 96 GLY A N 1
ATOM 748 C CA . GLY A 1 96 ? 1.338 11.926 -0.507 1.00 91.06 96 GLY A CA 1
ATOM 749 C C . GLY A 1 96 ? 1.846 12.707 -1.726 1.00 91.06 96 GLY A C 1
ATOM 750 O O . GLY A 1 96 ? 1.087 12.948 -2.664 1.00 91.06 96 GLY A O 1
ATOM 751 N N . GLU A 1 97 ? 3.134 13.061 -1.762 1.00 91.31 97 GLU A N 1
ATOM 752 C CA . GLU A 1 97 ? 3.771 13.657 -2.944 1.00 91.31 97 GLU A CA 1
ATOM 753 C C . GLU A 1 97 ? 3.767 12.707 -4.143 1.00 91.31 97 GLU A C 1
ATOM 755 O O . GLU A 1 97 ? 3.321 13.096 -5.222 1.00 91.31 97 GLU A O 1
ATOM 760 N N . ALA A 1 98 ? 4.170 11.448 -3.956 1.00 91.69 98 ALA A N 1
ATOM 761 C CA . ALA A 1 98 ? 4.131 10.442 -5.016 1.00 91.69 98 ALA A CA 1
ATOM 762 C C . ALA A 1 98 ? 2.711 10.262 -5.584 1.00 91.69 98 ALA A C 1
ATOM 764 O O . ALA A 1 98 ? 2.531 10.184 -6.800 1.00 91.69 98 ALA A O 1
ATOM 765 N N . LEU A 1 99 ? 1.676 10.289 -4.736 1.00 92.88 99 LEU A N 1
ATOM 766 C CA . LEU A 1 99 ? 0.291 10.226 -5.197 1.00 92.88 99 LEU A CA 1
ATOM 767 C C . LEU A 1 99 ? -0.091 11.404 -6.102 1.00 92.88 99 LEU A C 1
ATOM 769 O O . LEU A 1 99 ? -0.900 11.203 -7.007 1.00 92.88 99 LEU A O 1
ATOM 773 N N . ARG A 1 100 ? 0.472 12.607 -5.927 1.00 93.56 100 ARG A N 1
ATOM 774 C CA . ARG A 1 100 ? 0.188 13.758 -6.814 1.00 93.56 100 ARG A CA 1
ATOM 775 C C . ARG A 1 100 ? 0.729 13.550 -8.229 1.00 93.56 100 ARG A C 1
ATOM 777 O O . ARG A 1 100 ? 0.063 13.934 -9.183 1.00 93.56 100 ARG A O 1
ATOM 784 N N . HIS A 1 101 ? 1.870 12.878 -8.347 1.00 93.19 101 HIS A N 1
ATOM 785 C CA . HIS A 1 101 ? 2.568 12.615 -9.610 1.00 93.19 101 HIS A CA 1
ATOM 786 C C . HIS A 1 101 ? 2.227 11.253 -10.234 1.00 93.19 101 HIS A C 1
ATOM 788 O O . HIS A 1 101 ? 2.669 10.937 -11.331 1.00 93.19 101 HIS A O 1
ATOM 794 N N . ARG A 1 102 ? 1.394 10.440 -9.573 1.00 94.38 102 ARG A N 1
ATOM 795 C CA . ARG A 1 102 ? 1.132 9.038 -9.945 1.00 94.38 102 ARG A CA 1
ATOM 796 C C . ARG A 1 102 ? 0.781 8.799 -11.421 1.00 94.38 102 ARG A C 1
ATOM 798 O O . ARG A 1 102 ? 1.135 7.759 -11.954 1.00 94.38 102 ARG A O 1
ATOM 805 N N . LEU A 1 103 ? 0.094 9.730 -12.091 1.00 95.69 103 LEU A N 1
ATOM 806 C CA . LEU A 1 103 ? -0.313 9.558 -13.495 1.00 95.69 103 LEU A CA 1
ATOM 807 C C . LEU A 1 103 ? 0.847 9.693 -14.494 1.00 95.69 103 LEU A C 1
ATOM 809 O O . LEU A 1 103 ? 0.688 9.285 -15.644 1.00 95.69 103 LEU A O 1
ATOM 813 N N . GLU A 1 104 ? 1.994 10.220 -14.058 1.00 95.81 104 GLU A N 1
ATOM 814 C CA . GLU A 1 104 ? 3.240 10.233 -14.832 1.00 95.81 104 GLU A CA 1
ATOM 815 C C . GLU A 1 104 ? 3.784 8.807 -15.016 1.00 95.81 104 GLU A C 1
ATOM 817 O O . GLU A 1 104 ? 4.264 8.457 -16.093 1.00 95.81 104 GLU A O 1
ATOM 822 N N . TRP A 1 105 ? 3.648 7.965 -13.986 1.00 96.94 105 TRP A N 1
ATOM 823 C CA . TRP A 1 105 ? 4.274 6.638 -13.922 1.00 96.94 105 TRP A CA 1
ATOM 824 C C . TRP A 1 105 ? 3.285 5.485 -14.110 1.00 96.94 105 TRP A C 1
ATOM 826 O O . TRP A 1 105 ? 3.663 4.409 -14.578 1.00 96.94 105 TRP A O 1
ATOM 836 N N . PHE A 1 106 ? 2.0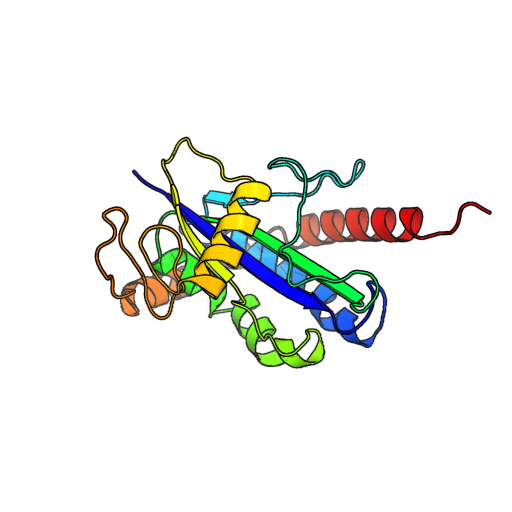18 5.697 -13.751 1.00 97.50 106 PHE A N 1
ATOM 837 C CA . PHE A 1 106 ? 0.991 4.661 -13.725 1.00 97.50 106 PHE A CA 1
ATOM 838 C C . PHE A 1 106 ? -0.139 4.915 -14.713 1.00 97.50 106 PHE A C 1
ATOM 840 O O . PHE A 1 106 ? -0.522 6.058 -14.989 1.00 97.50 106 PHE A O 1
ATOM 847 N N . GLU A 1 107 ? -0.711 3.818 -15.201 1.00 96.50 107 GLU A N 1
ATOM 848 C CA . GLU A 1 107 ? -1.952 3.848 -15.954 1.00 96.50 107 GLU A CA 1
ATOM 849 C C . GLU A 1 107 ? -3.072 4.488 -15.141 1.00 96.50 107 GLU A C 1
ATOM 851 O O . GLU A 1 107 ? -3.137 4.374 -13.911 1.00 96.50 107 GLU A O 1
ATOM 856 N N . LYS A 1 108 ? -3.970 5.186 -15.843 1.00 95.62 108 LYS A N 1
ATOM 857 C CA . LYS A 1 108 ? -5.158 5.742 -15.201 1.00 95.62 108 LYS A CA 1
ATOM 858 C C . LYS A 1 108 ? -6.020 4.557 -14.746 1.00 95.62 108 LYS A C 1
ATOM 860 O O . LYS A 1 108 ? -6.440 3.780 -15.597 1.00 95.62 108 LYS A O 1
ATOM 865 N N . PRO A 1 109 ? -6.287 4.406 -13.440 1.00 92.31 109 PRO A N 1
ATO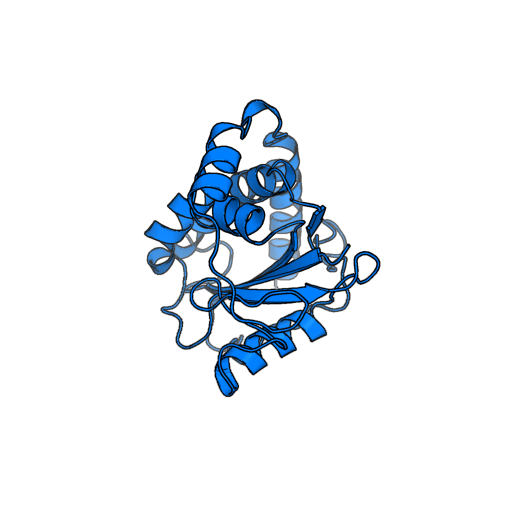M 866 C CA . PRO A 1 109 ? -6.909 3.193 -12.940 1.00 92.31 109 PRO A CA 1
ATOM 867 C C . PRO A 1 109 ? -8.395 3.139 -13.306 1.00 92.31 109 PRO A C 1
ATOM 869 O O . PRO A 1 109 ? -9.143 4.080 -13.032 1.00 92.31 109 PRO A O 1
ATOM 872 N N . GLU A 1 110 ? -8.814 2.005 -13.863 1.00 94.69 110 GLU A N 1
ATOM 873 C CA . GLU A 1 110 ? -10.222 1.586 -13.992 1.00 94.69 110 GLU A CA 1
ATOM 874 C C . GLU A 1 110 ? -10.630 0.613 -12.860 1.00 94.69 110 GLU A C 1
ATOM 876 O O . GLU A 1 110 ? -11.748 0.107 -12.809 1.00 94.69 110 GLU A O 1
ATOM 881 N N . TRP A 1 111 ? -9.709 0.377 -11.922 1.00 96.31 111 TRP A N 1
ATOM 882 C CA . TRP A 1 111 ? -9.809 -0.506 -10.757 1.00 96.31 111 TRP A CA 1
ATOM 883 C C . TRP A 1 111 ? -9.541 0.273 -9.452 1.00 96.31 111 TRP A C 1
ATOM 885 O O . TRP A 1 111 ? -9.023 1.396 -9.490 1.00 96.31 111 TRP A O 1
ATOM 895 N N . PRO A 1 112 ? -9.847 -0.289 -8.267 1.00 97.69 112 PRO A N 1
ATOM 896 C CA . PRO A 1 112 ? -9.462 0.322 -6.999 1.00 97.69 112 PRO A CA 1
ATOM 897 C C . PRO A 1 112 ? -7.936 0.413 -6.874 1.00 97.69 112 PRO A C 1
ATOM 899 O O . PRO A 1 112 ? -7.233 -0.579 -7.034 1.00 97.69 112 PRO A O 1
ATOM 902 N N . SER A 1 113 ? -7.399 1.593 -6.558 1.00 96.75 113 SER A N 1
ATOM 903 C CA . SER A 1 113 ? -5.948 1.761 -6.351 1.00 96.75 113 SER A CA 1
ATOM 904 C C . SER A 1 113 ? -5.449 1.178 -5.027 1.00 96.75 113 SER A C 1
ATOM 906 O O . SER A 1 113 ? -4.244 1.107 -4.798 1.00 96.75 113 SER A O 1
ATOM 908 N N . TYR A 1 114 ? -6.359 0.813 -4.128 1.00 97.88 114 TYR A N 1
ATOM 909 C CA . TYR A 1 114 ? -6.061 0.181 -2.852 1.00 97.88 114 TYR A CA 1
ATOM 910 C C . TYR A 1 114 ? -7.314 -0.490 -2.282 1.00 97.88 114 TYR A C 1
ATOM 912 O O . TYR A 1 114 ? -8.436 -0.133 -2.650 1.00 97.88 114 TYR A O 1
ATOM 920 N N . ALA A 1 115 ? -7.111 -1.423 -1.355 1.00 98.69 115 ALA A N 1
ATOM 921 C CA . ALA A 1 115 ? -8.155 -2.042 -0.545 1.00 98.69 115 ALA A CA 1
ATOM 922 C C . ALA A 1 115 ? -7.695 -2.155 0.911 1.00 98.69 115 ALA A C 1
ATOM 924 O O . ALA A 1 115 ? -6.523 -2.436 1.178 1.00 98.69 115 ALA A O 1
ATOM 925 N N . ALA A 1 116 ? -8.631 -1.949 1.834 1.00 98.75 116 ALA A N 1
ATOM 926 C CA . ALA A 1 116 ? -8.457 -2.085 3.271 1.00 98.75 116 ALA A CA 1
ATOM 927 C C . ALA A 1 116 ? -9.460 -3.101 3.835 1.00 98.75 116 ALA A C 1
ATOM 929 O O . ALA A 1 116 ? -10.589 -3.189 3.347 1.00 98.75 116 ALA A O 1
ATOM 930 N N . TRP A 1 117 ? -9.050 -3.871 4.841 1.00 98.75 117 TRP A N 1
ATOM 931 C CA . TRP A 1 117 ? -9.916 -4.806 5.562 1.00 98.75 117 TRP A CA 1
ATOM 932 C C . TRP A 1 117 ? -9.347 -5.109 6.949 1.00 98.75 117 TRP A C 1
ATOM 934 O O . TRP A 1 117 ? -8.147 -4.960 7.187 1.00 98.75 117 TRP A O 1
ATOM 944 N N . TRP A 1 118 ? -10.205 -5.514 7.880 1.00 98.50 118 TRP A N 1
ATOM 945 C CA . TRP A 1 118 ? -9.782 -5.868 9.234 1.00 98.50 118 TRP A CA 1
ATOM 946 C C . TRP A 1 118 ? -9.385 -7.339 9.317 1.00 98.50 118 TRP A C 1
ATOM 948 O O . TRP A 1 118 ? -10.019 -8.201 8.712 1.00 98.50 118 TRP A O 1
ATOM 958 N N . VAL A 1 119 ? -8.337 -7.615 10.087 1.00 98.38 119 VAL A N 1
ATOM 959 C CA . VAL A 1 119 ? -7.808 -8.955 10.351 1.00 98.38 119 VAL A CA 1
ATOM 960 C C . VAL A 1 119 ? -7.565 -9.132 11.850 1.00 98.38 119 VAL A C 1
ATOM 962 O O . VAL A 1 119 ? -7.374 -8.151 12.574 1.00 98.38 119 VAL A O 1
ATOM 965 N N . ALA A 1 120 ? -7.561 -10.375 12.335 1.00 97.50 120 ALA A N 1
ATOM 966 C CA . ALA A 1 120 ? -7.088 -10.668 13.690 1.00 97.50 120 ALA A CA 1
ATOM 967 C C . ALA A 1 120 ? -5.609 -10.250 13.851 1.00 97.50 120 ALA A C 1
ATOM 969 O O . ALA A 1 120 ? -4.884 -10.125 12.863 1.00 97.50 120 ALA A O 1
ATOM 970 N N . ASP A 1 121 ? -5.148 -9.989 15.077 1.00 94.44 121 ASP A N 1
ATOM 971 C CA . ASP A 1 121 ? -3.766 -9.533 15.310 1.00 94.44 121 ASP A CA 1
ATOM 972 C C . ASP A 1 121 ? -2.709 -10.590 14.977 1.00 94.44 121 ASP A C 1
ATOM 974 O O . ASP A 1 121 ? -1.605 -10.250 14.531 1.00 94.44 121 ASP A O 1
ATOM 978 N N . ASP A 1 122 ? -3.055 -11.859 15.156 1.00 94.44 122 ASP A N 1
ATOM 979 C CA . ASP A 1 122 ? -2.248 -13.015 14.783 1.00 94.44 122 ASP A CA 1
ATOM 980 C C . ASP A 1 122 ? -2.376 -13.397 13.299 1.00 94.44 122 ASP A C 1
ATOM 982 O O . ASP A 1 122 ? -1.506 -14.094 12.771 1.00 94.44 122 ASP A O 1
ATOM 986 N N . HIS A 1 123 ? -3.388 -12.885 12.590 1.00 96.88 123 HIS A N 1
ATOM 987 C CA . HIS A 1 123 ? -3.560 -13.132 11.161 1.00 96.88 123 HIS A CA 1
ATOM 988 C C . HIS A 1 123 ? -2.628 -12.254 10.327 1.00 96.88 123 HIS A C 1
ATOM 990 O O . HIS A 1 123 ? -2.614 -11.017 10.407 1.00 96.88 123 HIS A O 1
ATOM 996 N N . ARG A 1 124 ? -1.843 -12.912 9.477 1.00 97.12 124 ARG A N 1
ATOM 997 C CA . ARG A 1 124 ? -1.009 -12.272 8.464 1.00 97.12 124 ARG A CA 1
ATOM 998 C C . ARG A 1 124 ? -1.651 -12.524 7.098 1.00 97.12 124 ARG A C 1
ATOM 1000 O O . ARG A 1 124 ? -1.666 -13.680 6.681 1.00 97.12 124 ARG A O 1
ATOM 1007 N N . PRO A 1 125 ? -2.151 -11.484 6.404 1.00 97.69 125 PRO A N 1
ATOM 1008 C CA . PRO A 1 125 ? -2.726 -11.664 5.081 1.00 97.69 125 PRO A CA 1
ATOM 1009 C C . PRO A 1 125 ? -1.640 -12.084 4.091 1.00 97.69 125 PRO A C 1
ATOM 1011 O O . PRO A 1 125 ? -0.478 -11.693 4.228 1.00 97.69 125 PRO A O 1
ATOM 1014 N N . ASP A 1 126 ? -2.030 -12.835 3.070 1.00 98.12 126 ASP A N 1
ATOM 1015 C CA . ASP A 1 126 ? -1.166 -13.179 1.946 1.00 98.12 126 ASP A CA 1
ATOM 1016 C C . ASP A 1 126 ? -1.596 -12.453 0.660 1.00 98.12 126 ASP A C 1
ATOM 1018 O O . ASP A 1 126 ? -2.562 -11.682 0.626 1.00 98.12 126 ASP A O 1
ATOM 1022 N N . TRP A 1 127 ? -0.839 -12.660 -0.416 1.00 98.06 127 TRP A N 1
ATOM 1023 C CA . TRP A 1 127 ? -1.136 -12.041 -1.710 1.00 98.06 127 TRP A CA 1
ATOM 1024 C C . TRP A 1 127 ? -2.408 -12.575 -2.370 1.00 98.06 127 TRP A C 1
ATOM 1026 O O . TRP A 1 127 ? -3.047 -11.830 -3.114 1.00 98.06 127 TRP A O 1
ATOM 1036 N N . VAL A 1 128 ? -2.798 -13.825 -2.099 1.00 98.31 128 VAL A N 1
ATOM 1037 C CA . VAL A 1 128 ? -4.049 -14.396 -2.614 1.00 98.31 128 VAL A CA 1
ATOM 1038 C C . VAL A 1 128 ? -5.233 -13.680 -1.971 1.00 98.31 128 VAL A C 1
ATOM 1040 O O . VAL A 1 128 ? -6.138 -13.241 -2.682 1.00 98.31 128 VAL A O 1
ATOM 1043 N N . GLU A 1 129 ? -5.191 -13.480 -0.656 1.00 98.62 129 GLU A N 1
ATOM 1044 C CA . GLU A 1 129 ? -6.173 -12.689 0.073 1.00 98.62 129 GLU A CA 1
ATOM 1045 C C . GLU A 1 129 ? -6.179 -11.243 -0.433 1.00 98.62 129 GLU A C 1
ATOM 1047 O O . GLU A 1 129 ? -7.231 -10.737 -0.810 1.00 98.62 129 GLU A O 1
ATOM 1052 N N . ALA A 1 130 ? -5.024 -10.576 -0.530 1.00 98.56 130 ALA A N 1
ATOM 1053 C CA . ALA A 1 130 ? -4.964 -9.187 -0.993 1.00 98.56 130 ALA A CA 1
ATOM 1054 C C . ALA A 1 130 ? -5.584 -9.003 -2.389 1.00 98.56 130 ALA A C 1
ATOM 1056 O O . ALA A 1 130 ? -6.364 -8.074 -2.614 1.00 98.56 130 ALA A O 1
ATOM 1057 N N . LYS A 1 131 ? -5.278 -9.918 -3.317 1.00 98.44 131 LYS A N 1
ATOM 1058 C CA . LYS A 1 131 ? -5.883 -9.984 -4.652 1.00 98.44 131 LYS A CA 1
ATOM 1059 C C . LYS A 1 131 ? -7.404 -10.112 -4.563 1.00 98.44 131 LYS A C 1
ATOM 1061 O O . LYS A 1 131 ? -8.116 -9.321 -5.177 1.00 98.44 131 LYS A O 1
ATOM 1066 N N . GLN A 1 132 ? -7.899 -11.075 -3.785 1.00 98.62 132 GLN A N 1
ATOM 1067 C CA . GLN A 1 132 ? -9.334 -11.308 -3.610 1.00 98.62 132 GLN A CA 1
ATOM 1068 C C . GLN A 1 132 ? -10.048 -10.085 -3.028 1.00 98.62 132 GLN A C 1
ATOM 1070 O O . GLN A 1 132 ? -11.123 -9.731 -3.498 1.00 98.62 132 GLN A O 1
ATOM 1075 N N . ARG A 1 133 ? -9.447 -9.400 -2.048 1.00 98.75 133 ARG A N 1
ATOM 1076 C CA . ARG A 1 133 ? -10.017 -8.196 -1.417 1.00 98.75 133 ARG A CA 1
ATOM 1077 C C . ARG A 1 133 ? -10.125 -7.041 -2.408 1.00 98.75 133 ARG A C 1
ATOM 1079 O O . ARG A 1 133 ? -11.149 -6.362 -2.452 1.00 98.75 133 ARG A O 1
ATOM 1086 N N . LEU A 1 134 ? -9.093 -6.836 -3.225 1.00 98.69 134 LEU A N 1
ATOM 1087 C CA . LEU A 1 134 ? -9.081 -5.791 -4.245 1.00 98.69 134 LEU A CA 1
ATOM 1088 C C . LEU A 1 134 ? -10.111 -6.052 -5.354 1.00 98.69 134 LEU A C 1
ATOM 1090 O O . LEU A 1 134 ? -10.840 -5.143 -5.749 1.00 98.69 134 LEU A O 1
ATOM 1094 N N . GLU A 1 135 ? -10.187 -7.292 -5.838 1.00 98.75 135 GLU A N 1
ATOM 1095 C CA . GLU A 1 135 ? -11.166 -7.709 -6.848 1.00 98.75 135 GLU A CA 1
ATOM 1096 C C . GLU A 1 135 ? -12.594 -7.640 -6.303 1.00 98.75 135 GLU A C 1
ATOM 1098 O O . GLU A 1 135 ? -13.474 -7.091 -6.960 1.00 98.75 135 GLU A O 1
ATOM 1103 N N . TYR A 1 136 ? -12.812 -8.087 -5.064 1.00 98.81 136 TYR A N 1
ATOM 1104 C CA . TYR A 1 136 ? -14.106 -7.976 -4.402 1.00 98.81 136 TYR A CA 1
ATOM 1105 C C . TYR A 1 136 ? -14.567 -6.519 -4.318 1.00 98.81 136 TYR A C 1
ATOM 1107 O O . TYR A 1 136 ? -15.706 -6.224 -4.672 1.00 98.81 136 TYR A O 1
ATOM 1115 N N . LEU A 1 137 ? -13.688 -5.609 -3.881 1.00 98.75 137 LEU A N 1
ATOM 1116 C CA . LEU A 1 137 ? -14.000 -4.182 -3.781 1.00 98.75 137 LEU A CA 1
ATOM 1117 C C . LEU A 1 137 ? -14.388 -3.584 -5.139 1.00 98.75 137 LEU A C 1
ATOM 1119 O O . LEU A 1 137 ? -15.262 -2.722 -5.199 1.00 98.75 137 LEU A O 1
ATOM 1123 N N . HIS A 1 138 ? -13.754 -4.031 -6.221 1.00 98.62 138 HIS A N 1
ATOM 1124 C CA . HIS A 1 138 ? -14.122 -3.614 -7.571 1.00 98.62 138 HIS A CA 1
ATOM 1125 C C . HIS A 1 138 ? -15.513 -4.122 -7.972 1.00 98.62 138 HIS A C 1
ATOM 1127 O O . HIS A 1 138 ? -16.319 -3.343 -8.472 1.00 98.62 138 HIS A O 1
ATOM 1133 N N . ASP A 1 139 ? -15.793 -5.403 -7.726 1.00 98.56 139 ASP A N 1
ATOM 1134 C CA . ASP A 1 139 ? -17.009 -6.071 -8.201 1.00 98.56 139 ASP A CA 1
ATOM 1135 C C . ASP A 1 139 ? -18.254 -5.734 -7.357 1.00 98.56 139 ASP A C 1
ATOM 1137 O O . ASP A 1 139 ? -19.364 -5.676 -7.883 1.00 98.56 139 ASP A O 1
ATOM 1141 N N . HIS A 1 140 ? -18.080 -5.492 -6.054 1.00 98.38 140 HIS A N 1
ATOM 1142 C CA . HIS A 1 140 ? -19.182 -5.372 -5.087 1.00 98.38 140 HIS A CA 1
ATOM 1143 C C . HIS A 1 140 ? -19.230 -4.016 -4.373 1.00 98.38 140 HIS A C 1
ATOM 1145 O O . HIS A 1 140 ? -20.214 -3.700 -3.703 1.00 98.38 140 HIS A O 1
ATOM 1151 N N . GLY A 1 141 ? -18.178 -3.204 -4.495 1.00 98.12 141 GLY A N 1
ATOM 1152 C CA . GLY A 1 141 ? -18.043 -1.964 -3.742 1.00 98.12 141 GLY A CA 1
ATOM 1153 C C . GLY A 1 141 ? -17.714 -2.166 -2.250 1.00 98.12 141 GLY A C 1
ATOM 1154 O O . GLY A 1 141 ? -17.440 -3.281 -1.797 1.00 98.12 141 GLY A O 1
ATOM 1155 N N . PRO A 1 142 ? -17.685 -1.070 -1.463 1.00 98.12 142 PRO A N 1
ATOM 1156 C CA . PRO A 1 142 ? -17.203 -1.094 -0.081 1.00 98.12 142 PRO A CA 1
ATOM 1157 C C . PRO A 1 142 ? -18.123 -1.846 0.898 1.00 98.12 142 PRO A C 1
ATOM 1159 O O . PRO A 1 142 ? -19.296 -1.499 1.065 1.00 98.12 142 PRO A O 1
ATOM 1162 N N . SER A 1 143 ? -17.563 -2.803 1.639 1.00 97.75 143 SER A N 1
ATOM 1163 C CA . SER A 1 143 ? -18.235 -3.594 2.686 1.00 97.75 143 SER A CA 1
ATOM 1164 C C . SER A 1 143 ? -17.243 -4.042 3.770 1.00 97.75 143 SER A C 1
ATOM 1166 O O . SER A 1 143 ? -16.067 -3.690 3.717 1.00 97.75 143 SER A O 1
ATOM 1168 N N . GLU A 1 144 ? -17.693 -4.827 4.751 1.00 96.88 144 GLU A N 1
ATOM 1169 C CA . GLU A 1 144 ? -16.819 -5.447 5.763 1.00 96.88 144 GLU A CA 1
ATOM 1170 C C . GLU A 1 144 ? -15.743 -6.366 5.160 1.00 96.88 144 GLU A C 1
ATOM 1172 O O . GLU A 1 144 ? -14.664 -6.515 5.729 1.00 96.88 144 GLU A O 1
ATOM 1177 N N . VAL A 1 145 ? -16.009 -6.938 3.978 1.00 98.25 145 VAL A N 1
ATOM 1178 C CA . VAL A 1 145 ? -15.074 -7.819 3.267 1.00 98.25 145 VAL A CA 1
ATOM 1179 C C . VAL A 1 145 ? -13.870 -7.033 2.761 1.00 98.25 145 VAL A C 1
ATOM 1181 O O . VAL A 1 145 ? -12.746 -7.515 2.863 1.00 98.25 145 VAL A O 1
ATOM 1184 N N . ALA A 1 146 ? -14.102 -5.854 2.189 1.00 98.62 146 ALA A N 1
ATOM 1185 C CA . ALA A 1 146 ? -13.076 -4.945 1.703 1.00 98.62 146 ALA A CA 1
ATOM 1186 C C . ALA A 1 146 ? -13.689 -3.562 1.473 1.00 98.62 146 ALA A C 1
ATOM 1188 O O . ALA A 1 146 ? -14.819 -3.438 0.989 1.00 98.62 146 ALA A O 1
ATOM 1189 N N . PHE A 1 147 ? -12.933 -2.516 1.778 1.00 98.69 147 PHE A N 1
ATOM 1190 C CA . PHE A 1 147 ? -13.370 -1.137 1.616 1.00 98.69 147 PHE A CA 1
ATOM 1191 C C . PHE A 1 147 ? -12.216 -0.214 1.222 1.00 98.69 147 PHE A C 1
ATOM 1193 O O . PHE A 1 147 ? -11.042 -0.583 1.263 1.00 98.69 147 PHE A O 1
ATOM 1200 N N . ASP A 1 148 ? -12.558 1.010 0.829 1.00 97.31 148 ASP A N 1
ATOM 1201 C CA . ASP A 1 148 ? -11.599 2.079 0.585 1.00 97.31 148 ASP A CA 1
ATOM 1202 C C . ASP A 1 148 ? -11.696 3.155 1.687 1.00 97.31 148 ASP A C 1
ATOM 1204 O O . ASP A 1 148 ? -12.651 3.221 2.458 1.00 97.31 148 ASP A O 1
ATOM 1208 N N . LEU A 1 149 ? -10.701 4.037 1.769 1.00 96.38 149 LEU A N 1
ATOM 1209 C CA . LEU A 1 149 ? -10.654 5.127 2.747 1.00 96.38 149 LEU A CA 1
ATOM 1210 C C . LEU A 1 149 ? -11.700 6.237 2.494 1.00 96.38 149 LEU A C 1
ATOM 1212 O O . LEU A 1 149 ? -11.754 7.191 3.270 1.00 96.38 149 LEU A O 1
ATOM 1216 N N . ARG A 1 150 ? -12.509 6.154 1.421 1.00 95.75 150 ARG A N 1
ATOM 1217 C CA . ARG A 1 150 ? -13.650 7.058 1.171 1.00 95.75 150 ARG A CA 1
ATOM 1218 C C . ARG A 1 150 ? -14.927 6.530 1.818 1.00 95.75 150 ARG A C 1
ATOM 1220 O O . ARG A 1 150 ? -15.758 7.330 2.232 1.00 95.75 150 ARG A O 1
ATOM 1227 N N . ALA A 1 151 ? -15.059 5.212 1.935 1.00 97.81 151 ALA A N 1
ATOM 1228 C CA . ALA A 1 151 ? -16.147 4.545 2.634 1.00 97.81 151 ALA A CA 1
ATOM 1229 C C . ALA A 1 151 ? -15.588 3.539 3.660 1.00 97.81 151 ALA A C 1
ATOM 1231 O O . ALA A 1 151 ? -15.736 2.332 3.456 1.00 97.81 151 ALA A O 1
ATOM 1232 N N . PRO A 1 152 ? -14.972 4.006 4.764 1.00 97.75 152 PRO A N 1
ATOM 1233 C CA . PRO A 1 152 ? -14.349 3.131 5.751 1.00 97.75 152 PRO A CA 1
ATOM 1234 C C . PRO A 1 152 ? -15.369 2.223 6.445 1.00 97.75 152 PRO A C 1
ATOM 1236 O O . PRO A 1 152 ? -16.556 2.559 6.555 1.00 97.75 152 PRO A O 1
ATOM 1239 N N . ARG A 1 153 ? -14.901 1.081 6.949 1.00 97.88 153 ARG A N 1
ATOM 1240 C CA . ARG A 1 153 ? -15.667 0.199 7.839 1.00 97.88 153 ARG A CA 1
ATOM 1241 C C . ARG A 1 153 ? -14.900 -0.042 9.130 1.00 97.88 153 ARG A C 1
ATOM 1243 O O . ARG A 1 153 ? -13.672 -0.001 9.115 1.00 97.88 153 ARG A O 1
ATOM 1250 N N . GLY A 1 154 ? -15.609 -0.281 10.226 1.00 97.00 154 GLY A N 1
ATOM 1251 C CA . GLY A 1 154 ? -15.059 -0.795 11.477 1.00 97.00 154 GLY A CA 1
ATOM 1252 C C . GLY A 1 154 ? -14.842 -2.315 11.429 1.00 97.00 154 GLY A C 1
ATOM 1253 O O . GLY A 1 154 ? -15.279 -2.965 10.474 1.00 97.00 154 GLY A O 1
ATOM 1254 N N . PRO A 1 155 ? -14.171 -2.900 12.440 1.00 95.19 155 PRO A N 1
ATOM 1255 C CA . PRO A 1 155 ? -13.983 -4.352 12.547 1.00 95.19 155 PRO A CA 1
ATOM 1256 C C . PRO A 1 155 ? -15.290 -5.153 12.644 1.00 95.19 155 PRO A C 1
ATOM 1258 O O . PRO A 1 155 ? -15.300 -6.346 12.371 1.00 95.19 155 PRO A O 1
ATOM 1261 N N . ASP A 1 156 ? -16.375 -4.494 13.040 1.00 94.50 156 ASP A N 1
ATOM 1262 C CA . ASP A 1 156 ? -17.743 -5.009 13.121 1.00 94.50 156 ASP A CA 1
ATOM 1263 C C . ASP A 1 156 ? -18.547 -4.810 11.821 1.00 94.50 156 ASP A C 1
ATOM 1265 O O . ASP A 1 156 ? -19.742 -5.089 11.788 1.00 94.50 156 ASP A O 1
ATOM 1269 N N . GLY A 1 157 ? -17.918 -4.281 10.766 1.00 93.38 157 GLY A N 1
ATOM 1270 C CA . GLY A 1 157 ? -18.565 -3.992 9.488 1.00 93.38 157 GLY A CA 1
ATOM 1271 C C . GLY A 1 157 ? -19.380 -2.696 9.461 1.00 93.38 157 GLY A C 1
ATOM 1272 O O . GLY A 1 157 ? -19.886 -2.322 8.399 1.00 93.38 157 GLY A O 1
ATOM 1273 N N . ALA A 1 158 ? -19.478 -1.957 10.570 1.00 96.88 158 ALA A N 1
ATOM 1274 C CA . ALA A 1 158 ? -20.217 -0.700 10.605 1.00 96.88 158 ALA A CA 1
ATOM 1275 C C . ALA A 1 158 ? -19.486 0.404 9.812 1.00 96.88 158 ALA A C 1
ATOM 1277 O O . ALA A 1 158 ? -18.253 0.445 9.800 1.00 96.88 158 ALA A O 1
ATOM 1278 N N . PRO A 1 159 ? -20.196 1.333 9.144 1.00 97.31 159 PRO A N 1
ATOM 1279 C CA . PRO A 1 159 ? -19.570 2.513 8.555 1.00 97.31 159 PRO A CA 1
ATOM 1280 C C . PRO A 1 159 ? -18.784 3.315 9.597 1.00 97.31 159 PRO A C 1
ATOM 1282 O O . PRO A 1 159 ? -19.287 3.590 10.684 1.00 97.31 159 PRO A O 1
ATOM 1285 N N . LEU A 1 160 ? -17.566 3.724 9.241 1.00 96.12 160 LEU A N 1
ATOM 1286 C CA . LEU A 1 160 ? -16.704 4.529 10.104 1.00 96.12 160 LEU A CA 1
ATOM 1287 C C . LEU A 1 160 ? -16.276 5.815 9.394 1.00 96.12 160 LEU A C 1
ATOM 1289 O O . LEU A 1 160 ? -16.153 5.853 8.171 1.00 96.12 160 LEU A O 1
ATOM 1293 N N . THR A 1 161 ? -16.020 6.864 10.169 1.00 96.38 161 THR A N 1
ATOM 1294 C CA . THR A 1 161 ? -15.425 8.113 9.684 1.00 96.38 161 THR A CA 1
ATOM 1295 C C . THR A 1 161 ? -14.007 8.211 10.219 1.00 96.38 161 THR A C 1
ATOM 1297 O O . THR A 1 161 ? -13.810 8.142 11.426 1.00 96.38 161 THR A O 1
ATOM 1300 N N . ILE A 1 162 ? -13.030 8.382 9.326 1.00 96.62 162 ILE A N 1
ATOM 1301 C CA . ILE A 1 162 ? -11.627 8.565 9.723 1.00 96.62 162 ILE A CA 1
ATOM 1302 C C . ILE A 1 162 ? -11.506 9.862 10.522 1.00 96.62 162 ILE A C 1
ATOM 1304 O O . ILE A 1 162 ? -11.866 10.931 10.014 1.00 96.62 162 ILE A O 1
ATOM 1308 N N . ASP A 1 163 ? -10.934 9.786 11.721 1.00 97.44 163 ASP A N 1
ATOM 1309 C CA . ASP A 1 163 ? -10.631 10.976 12.511 1.00 97.44 163 ASP A CA 1
ATOM 1310 C C . ASP A 1 163 ? -9.454 11.737 11.874 1.00 97.44 163 ASP A C 1
ATOM 1312 O O . ASP A 1 163 ? -8.274 11.390 11.989 1.00 97.44 163 ASP A O 1
ATOM 1316 N N . ARG A 1 164 ? -9.789 12.817 11.163 1.00 95.56 164 ARG A N 1
ATOM 1317 C CA . ARG A 1 164 ? -8.817 13.676 10.475 1.00 95.56 164 ARG A CA 1
ATOM 1318 C C . ARG A 1 164 ? -7.879 14.395 11.440 1.00 95.56 164 ARG A C 1
ATOM 1320 O O . ARG A 1 164 ? -6.743 14.671 11.058 1.00 95.56 164 ARG A O 1
ATOM 1327 N N . GLN A 1 165 ? -8.334 14.714 12.650 1.00 96.94 165 GLN A N 1
ATOM 1328 C CA . GLN A 1 165 ? -7.508 15.384 13.647 1.00 96.94 165 GLN A CA 1
ATOM 1329 C C . GLN A 1 165 ? -6.490 14.404 14.227 1.00 96.94 165 GLN A C 1
ATOM 1331 O O . GLN A 1 165 ? -5.311 14.742 14.317 1.00 96.94 165 GLN A O 1
ATOM 1336 N N . ALA A 1 166 ? -6.913 13.177 14.531 1.00 97.12 166 ALA A N 1
ATOM 1337 C CA . ALA A 1 166 ? -6.009 12.118 14.961 1.00 97.12 166 ALA A CA 1
ATOM 1338 C C . ALA A 1 166 ? -4.966 11.785 13.880 1.00 97.12 166 ALA A C 1
ATOM 1340 O O . ALA A 1 166 ? -3.771 11.753 14.176 1.00 97.12 166 ALA A O 1
ATOM 1341 N N . ALA A 1 167 ? -5.383 11.635 12.617 1.00 96.69 167 ALA A N 1
ATOM 1342 C CA . ALA A 1 167 ? -4.458 11.406 11.505 1.00 96.69 167 ALA A CA 1
ATOM 1343 C C . ALA A 1 167 ? -3.454 12.561 11.334 1.00 96.69 167 ALA A C 1
ATOM 1345 O O . ALA A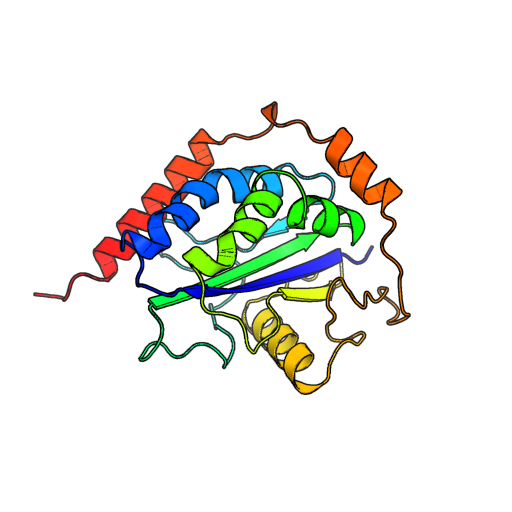 1 167 ? -2.265 12.329 11.128 1.00 96.69 167 ALA A O 1
ATOM 1346 N N . ARG A 1 168 ? -3.901 13.816 11.466 1.00 95.19 168 ARG A N 1
ATOM 1347 C CA . ARG A 1 168 ? -3.008 14.982 11.430 1.00 95.19 168 ARG A CA 1
ATOM 1348 C C . ARG A 1 168 ? -2.005 14.968 12.583 1.00 95.19 168 ARG A C 1
ATOM 1350 O O . ARG A 1 168 ? -0.826 15.211 12.355 1.00 95.19 168 ARG A O 1
ATOM 1357 N N . ALA A 1 169 ? -2.454 14.643 13.790 1.00 96.31 169 ALA A N 1
ATOM 1358 C CA . ALA A 1 169 ? -1.582 14.570 14.953 1.00 96.31 169 ALA A CA 1
ATOM 1359 C C . ALA A 1 169 ? -0.520 13.462 14.806 1.00 96.31 169 ALA A C 1
ATOM 1361 O O . ALA A 1 169 ? 0.603 13.639 15.267 1.00 96.31 169 ALA A O 1
ATOM 1362 N N . ILE A 1 170 ? -0.844 12.347 14.134 1.00 95.69 170 ILE A N 1
ATOM 1363 C CA . ILE A 1 170 ? 0.136 11.311 13.762 1.00 95.69 170 ILE A CA 1
ATOM 1364 C C . ILE A 1 170 ? 1.217 11.895 12.843 1.00 95.69 170 ILE A C 1
ATOM 1366 O O . ILE A 1 170 ? 2.402 11.694 13.092 1.00 95.69 170 ILE A O 1
ATOM 1370 N N . VAL A 1 171 ? 0.826 12.654 11.813 1.00 91.88 171 VAL A N 1
ATOM 1371 C CA . VAL A 1 171 ? 1.783 13.311 10.903 1.00 91.88 171 VAL A CA 1
ATOM 1372 C C . VAL A 1 171 ? 2.676 14.301 11.655 1.00 91.88 171 VAL A C 1
ATOM 1374 O O . VAL A 1 171 ? 3.879 14.324 11.432 1.00 91.88 171 VAL A O 1
ATOM 1377 N N . GLU A 1 172 ? 2.111 15.102 12.558 1.00 90.94 172 GLU A N 1
ATOM 1378 C CA . GLU A 1 172 ? 2.856 16.109 13.329 1.00 90.94 172 GLU A CA 1
ATOM 1379 C C . GLU A 1 172 ? 3.849 15.492 14.328 1.00 90.94 172 GLU A C 1
ATOM 1381 O O . GLU A 1 172 ? 4.862 16.111 14.645 1.00 90.94 172 GLU A O 1
ATOM 1386 N N . ARG A 1 173 ? 3.586 14.269 14.806 1.00 89.50 173 ARG A N 1
ATOM 1387 C CA . ARG A 1 173 ? 4.499 13.509 15.676 1.00 89.50 173 ARG A CA 1
ATOM 1388 C C . ARG A 1 173 ? 5.540 12.689 14.917 1.00 89.50 173 ARG A C 1
ATOM 1390 O O . ARG A 1 173 ? 6.444 12.146 15.554 1.00 89.50 173 ARG A O 1
ATOM 1397 N N . ALA A 1 174 ? 5.406 12.552 13.598 1.00 83.94 174 ALA A N 1
ATOM 1398 C CA . ALA A 1 174 ? 6.338 11.773 12.800 1.00 83.94 174 ALA A CA 1
ATOM 1399 C C . ALA A 1 174 ? 7.743 12.388 12.879 1.00 83.94 174 ALA A C 1
ATOM 1401 O O . ALA A 1 174 ? 7.922 13.590 12.697 1.00 83.94 174 ALA A O 1
ATOM 1402 N N . ASP A 1 175 ? 8.739 11.545 13.139 1.00 74.75 175 ASP A N 1
ATOM 1403 C CA . ASP A 1 175 ? 10.140 11.940 13.264 1.00 74.75 175 ASP A CA 1
ATOM 1404 C C . ASP A 1 175 ? 10.945 11.357 12.092 1.00 74.75 175 ASP A C 1
ATOM 1406 O O . ASP A 1 175 ? 11.301 10.173 12.121 1.00 74.75 175 ASP A O 1
ATOM 1410 N N . PRO A 1 176 ? 11.262 12.169 11.063 1.00 68.19 176 PRO A N 1
ATOM 1411 C CA . PRO A 1 176 ? 11.970 11.702 9.877 1.00 68.19 176 PRO A CA 1
ATOM 1412 C C . PRO A 1 176 ? 13.378 11.169 10.155 1.00 68.19 176 PRO A C 1
ATOM 1414 O O . PRO A 1 176 ? 13.941 10.467 9.318 1.00 68.19 176 PRO A O 1
ATOM 1417 N N . SER A 1 177 ? 13.963 11.505 11.311 1.00 68.62 177 SER A N 1
ATOM 1418 C CA . SER A 1 177 ? 15.316 11.079 11.679 1.00 68.62 177 SER A CA 1
ATOM 1419 C C . SER A 1 177 ? 15.396 9.608 12.098 1.00 68.62 177 SER A C 1
ATOM 1421 O O . SER A 1 177 ? 16.482 9.033 12.118 1.00 68.62 177 SER A O 1
ATOM 1423 N N . ARG A 1 178 ? 14.253 8.962 12.365 1.00 66.75 178 ARG A N 1
ATOM 1424 C CA . ARG A 1 178 ? 14.179 7.532 12.711 1.00 66.75 178 ARG A CA 1
ATOM 1425 C C . ARG A 1 178 ? 14.343 6.599 11.507 1.00 66.75 178 ARG A C 1
ATOM 1427 O O . ARG A 1 178 ? 14.332 5.382 11.677 1.00 66.75 178 ARG A O 1
ATOM 1434 N N . HIS A 1 179 ? 14.477 7.143 10.297 1.00 71.75 179 HIS A N 1
ATOM 1435 C CA . HIS A 1 179 ? 14.534 6.371 9.058 1.00 71.75 179 HIS A CA 1
ATOM 1436 C C . HIS A 1 179 ? 15.976 6.000 8.682 1.00 71.75 179 HIS A C 1
ATOM 1438 O O . HIS A 1 179 ? 16.772 6.874 8.339 1.00 71.75 179 HIS A O 1
ATOM 1444 N N . ASP A 1 180 ? 16.301 4.703 8.612 1.00 75.94 180 ASP A N 1
ATOM 1445 C CA . ASP A 1 180 ? 17.523 4.248 7.927 1.00 75.94 180 ASP A CA 1
ATOM 1446 C C . ASP A 1 180 ? 17.298 4.208 6.404 1.00 75.94 180 ASP A C 1
ATOM 1448 O O . ASP A 1 180 ? 17.169 3.156 5.767 1.00 75.94 180 ASP A O 1
ATOM 1452 N N . GLN A 1 181 ? 17.226 5.405 5.818 1.00 73.62 181 GLN A N 1
ATOM 1453 C CA . GLN A 1 181 ? 17.075 5.619 4.378 1.00 73.62 181 GLN A CA 1
ATOM 1454 C C . GLN A 1 181 ? 18.160 4.870 3.590 1.00 73.62 181 GLN A C 1
ATOM 1456 O O . GLN A 1 181 ? 17.891 4.290 2.539 1.00 73.62 181 GLN A O 1
ATOM 1461 N N . ALA A 1 182 ? 19.390 4.855 4.111 1.00 79.12 182 ALA A N 1
ATOM 1462 C CA . ALA A 1 182 ? 20.529 4.247 3.444 1.00 79.12 182 ALA A CA 1
ATOM 1463 C C . ALA A 1 182 ? 20.395 2.719 3.372 1.00 79.12 182 ALA A C 1
ATOM 1465 O O . ALA A 1 182 ? 20.703 2.129 2.334 1.00 79.12 182 ALA A O 1
ATOM 1466 N N . ALA A 1 183 ? 19.910 2.066 4.434 1.00 81.81 183 ALA A N 1
ATOM 1467 C CA . ALA A 1 183 ? 19.615 0.636 4.403 1.00 81.81 183 ALA A CA 1
ATOM 1468 C C . ALA A 1 183 ? 18.526 0.298 3.383 1.00 81.81 183 ALA A C 1
ATOM 1470 O O . ALA A 1 183 ? 18.705 -0.641 2.606 1.00 81.81 183 ALA A O 1
ATOM 1471 N N . ARG A 1 184 ? 17.446 1.089 3.319 1.00 82.69 184 ARG A N 1
ATOM 1472 C CA . ARG A 1 184 ? 16.365 0.866 2.343 1.00 82.69 184 ARG A CA 1
ATOM 1473 C C . ARG A 1 184 ? 16.811 1.071 0.905 1.00 82.69 184 ARG A C 1
ATOM 1475 O O . ARG A 1 184 ? 16.456 0.262 0.050 1.00 82.69 184 ARG A O 1
ATOM 1482 N N . THR A 1 185 ? 17.640 2.075 0.638 1.00 82.56 185 THR A N 1
ATOM 1483 C CA . THR A 1 185 ? 18.241 2.253 -0.687 1.00 82.56 185 THR A CA 1
ATOM 1484 C C . THR A 1 185 ? 19.081 1.035 -1.075 1.00 82.56 185 THR A C 1
ATOM 1486 O O . THR A 1 185 ? 18.861 0.469 -2.142 1.00 82.56 185 THR A O 1
ATOM 1489 N N . ARG A 1 186 ? 19.970 0.549 -0.193 1.00 84.75 186 ARG A N 1
ATOM 1490 C CA . ARG A 1 186 ? 20.803 -0.640 -0.474 1.00 84.75 186 ARG A CA 1
ATOM 1491 C C . ARG A 1 186 ? 19.979 -1.903 -0.738 1.00 84.75 186 ARG A C 1
ATOM 1493 O O . ARG A 1 186 ? 20.318 -2.686 -1.629 1.00 84.75 186 ARG A O 1
ATOM 1500 N N . GLU A 1 187 ? 18.915 -2.117 0.033 1.00 84.31 187 GLU A N 1
ATOM 1501 C CA . GLU A 1 187 ? 17.999 -3.248 -0.147 1.00 84.31 187 GLU A CA 1
ATOM 1502 C C . GLU A 1 187 ? 17.307 -3.185 -1.516 1.00 84.31 187 GLU A C 1
ATOM 1504 O O . GLU A 1 187 ? 17.359 -4.148 -2.285 1.00 84.31 187 GLU A O 1
ATOM 1509 N N . LEU A 1 188 ? 16.727 -2.032 -1.860 1.00 82.75 188 LEU A N 1
ATOM 1510 C CA . LEU A 1 188 ? 16.015 -1.843 -3.123 1.00 82.75 188 LEU A CA 1
ATOM 1511 C C . LEU A 1 188 ? 16.942 -1.900 -4.335 1.00 82.75 188 LEU A C 1
ATOM 1513 O O . LEU A 1 188 ? 16.577 -2.510 -5.334 1.00 82.75 188 LEU A O 1
ATOM 1517 N N . GLU A 1 189 ? 18.154 -1.358 -4.242 1.00 84.81 189 GLU A N 1
ATOM 1518 C CA . GLU A 1 189 ? 19.177 -1.513 -5.278 1.00 84.81 189 GLU A CA 1
ATOM 1519 C C . GLU A 1 189 ? 19.572 -2.979 -5.492 1.00 84.81 189 GLU A C 1
ATOM 1521 O O . GLU A 1 189 ? 19.861 -3.401 -6.612 1.00 84.81 189 GLU A O 1
ATOM 1526 N N . THR A 1 190 ? 19.595 -3.778 -4.424 1.00 84.81 190 THR A N 1
ATOM 1527 C CA . THR A 1 190 ? 19.912 -5.206 -4.525 1.00 84.81 190 THR A CA 1
ATOM 1528 C C . THR A 1 190 ? 18.785 -5.960 -5.226 1.00 84.81 190 THR A C 1
ATOM 1530 O O . THR A 1 190 ? 19.053 -6.699 -6.174 1.00 84.81 190 THR A O 1
ATOM 1533 N N . ILE A 1 191 ? 17.530 -5.694 -4.851 1.00 83.69 191 ILE A N 1
ATOM 1534 C CA . ILE A 1 191 ? 16.348 -6.243 -5.532 1.00 83.69 191 ILE A CA 1
ATOM 1535 C C . ILE A 1 191 ? 16.323 -5.809 -7.004 1.00 83.69 191 ILE A C 1
ATOM 1537 O O . ILE A 1 191 ? 16.117 -6.638 -7.887 1.00 83.69 191 ILE A O 1
ATOM 1541 N N . ALA A 1 192 ? 16.579 -4.531 -7.281 1.00 81.12 192 ALA A N 1
ATOM 1542 C CA . ALA A 1 192 ? 16.650 -3.958 -8.621 1.00 81.12 192 ALA A CA 1
ATOM 1543 C C . ALA A 1 192 ? 17.666 -4.682 -9.515 1.00 81.12 192 ALA A C 1
ATOM 1545 O O . ALA A 1 192 ? 17.332 -5.105 -10.624 1.00 81.12 192 ALA A O 1
ATOM 1546 N N . ARG A 1 193 ? 18.897 -4.869 -9.020 1.00 82.44 193 ARG A N 1
ATOM 1547 C CA . ARG A 1 193 ? 19.953 -5.601 -9.736 1.00 82.44 193 ARG A CA 1
ATOM 1548 C C . ARG A 1 193 ? 19.547 -7.048 -10.012 1.00 82.44 193 ARG A C 1
ATOM 1550 O O . ARG A 1 193 ? 19.748 -7.533 -11.124 1.00 82.44 193 ARG A O 1
ATOM 1557 N N . ALA A 1 194 ? 18.945 -7.724 -9.034 1.00 80.94 194 ALA A N 1
ATOM 1558 C CA . ALA A 1 194 ? 18.467 -9.094 -9.196 1.00 80.94 194 ALA A CA 1
ATOM 1559 C C . ALA A 1 194 ? 17.325 -9.196 -10.229 1.00 80.94 194 ALA A C 1
ATOM 1561 O O . ALA A 1 194 ? 17.328 -10.105 -11.058 1.00 80.94 194 ALA A O 1
ATOM 1562 N N . MET A 1 195 ? 16.395 -8.233 -10.254 1.00 78.19 195 MET A N 1
ATOM 1563 C CA . MET A 1 195 ? 15.328 -8.165 -11.263 1.00 78.19 195 MET A CA 1
ATOM 1564 C C . MET A 1 195 ? 15.874 -7.985 -12.683 1.00 78.19 195 MET A C 1
ATOM 1566 O O . MET A 1 195 ? 15.434 -8.678 -13.597 1.00 78.19 195 MET A O 1
ATOM 1570 N N . GLN A 1 196 ? 16.853 -7.096 -12.866 1.00 75.94 196 GLN A N 1
ATOM 1571 C CA . GLN A 1 196 ? 17.491 -6.873 -14.168 1.00 75.94 196 GLN A CA 1
ATOM 1572 C C . GLN A 1 196 ? 18.295 -8.091 -14.635 1.00 75.94 196 GLN A C 1
ATOM 1574 O O . GLN A 1 196 ? 18.295 -8.413 -15.822 1.00 75.94 196 GLN A O 1
ATOM 1579 N N . ALA A 1 197 ? 18.964 -8.794 -13.716 1.00 74.69 197 ALA A N 1
ATOM 1580 C CA . ALA A 1 197 ? 19.698 -10.015 -14.039 1.00 74.69 197 ALA A CA 1
ATOM 1581 C C . ALA A 1 197 ? 18.766 -11.143 -14.513 1.00 74.69 197 ALA A C 1
ATOM 1583 O O . ALA A 1 197 ? 19.113 -11.853 -15.453 1.00 74.69 197 ALA A O 1
ATOM 1584 N N . GLY A 1 198 ? 17.576 -11.269 -13.913 1.00 65.25 198 GLY A N 1
ATOM 1585 C CA . GLY A 1 198 ? 16.563 -12.254 -14.305 1.00 65.25 198 GLY A CA 1
ATOM 1586 C C . GLY A 1 198 ? 15.801 -11.928 -15.598 1.00 65.25 198 GLY A C 1
ATOM 1587 O O . GLY A 1 198 ? 15.172 -12.818 -16.160 1.00 65.25 198 GLY A O 1
ATOM 1588 N N . GLN A 1 199 ? 15.851 -10.679 -16.082 1.00 58.56 199 GLN A N 1
ATOM 1589 C CA . GLN A 1 199 ? 15.246 -10.256 -17.356 1.00 58.56 199 GLN A CA 1
ATOM 1590 C C . GLN A 1 199 ? 16.166 -10.445 -18.572 1.00 58.56 199 GLN A C 1
ATOM 1592 O O . GLN A 1 199 ? 15.698 -10.318 -19.705 1.00 58.56 199 GLN A O 1
ATOM 1597 N N . LYS A 1 200 ? 17.462 -10.738 -18.381 1.00 42.59 200 LYS A N 1
ATOM 1598 C CA . LYS A 1 200 ? 18.345 -11.040 -19.514 1.00 42.59 200 LYS A CA 1
ATOM 1599 C C . LYS A 1 200 ? 17.901 -12.362 -20.153 1.00 42.59 200 LYS A C 1
ATOM 1601 O O . LYS A 1 200 ? 17.773 -13.345 -19.423 1.00 42.59 200 LYS A O 1
ATOM 1606 N N . PRO A 1 201 ? 17.684 -12.418 -21.481 1.00 39.62 201 PRO A N 1
ATOM 1607 C CA . PRO A 1 201 ? 17.421 -13.689 -22.140 1.00 39.62 201 PRO A CA 1
ATOM 1608 C C . PRO A 1 201 ? 18.597 -14.628 -21.857 1.00 39.62 201 PRO A C 1
ATOM 1610 O O . PRO A 1 201 ? 19.754 -14.201 -21.911 1.00 39.62 201 PRO A O 1
ATOM 1613 N N . ALA A 1 202 ? 18.299 -15.883 -21.513 1.00 42.19 202 ALA A N 1
ATOM 1614 C CA . ALA A 1 202 ? 19.315 -16.925 -21.515 1.00 42.19 202 ALA A CA 1
ATOM 1615 C C . ALA A 1 202 ? 19.873 -16.971 -22.944 1.00 42.19 202 ALA A C 1
ATOM 1617 O O . ALA A 1 202 ? 19.112 -17.206 -23.883 1.00 42.19 202 ALA A O 1
ATOM 1618 N N . GLY A 1 203 ? 21.140 -16.578 -23.089 1.00 39.31 203 GLY A N 1
ATOM 1619 C CA . GLY A 1 203 ? 21.831 -16.531 -24.377 1.00 39.31 203 GLY A CA 1
ATOM 1620 C C . GLY A 1 203 ? 21.928 -17.895 -25.038 1.00 39.31 203 GLY A C 1
ATOM 1621 O O . GLY A 1 203 ? 21.850 -18.912 -24.311 1.00 39.31 203 GLY A O 1
#

Sequence (203 aa):
MPLLAFSTFAILRAPYGDAQVQGFFDRLPAAFGAADAAEGFVDRSSRDPVTLKHSWGDYVPARFFDPARHGGVVFTLSRWRTLEAVYAYAYAGVHGEALRHRLEWFEKPEWPSYAAWWVADDHRPDWVEAKQRLEYLHDHGPSEVAFDLRAPRGPDGAPLTIDRQAARAIVERADPSRHDQAARTRELETIARAMQAGQKPAG